Protein 3FVE (pdb70)

Nearest PDB structures (foldseek):
  3fve-assembly1_A  TM=1.004E+00  e=4.375E-65  Mycobacterium tuberculosis
  5h2g-assembly1_B  TM=9.141E-01  e=6.332E-35  Corynebacterium glutamicum ATCC 13032
  2q9h-assembly1_A  TM=7.721E-01  e=6.953E-24  Haemophilus influenzae
  2otn-assembly1_A  TM=7.633E-01  e=1.027E-20  Bacillus anthracis str. Ames
  2otn-assembly1_B  TM=6.943E-01  e=4.722E-19  Bacillus anthracis str. Ames

Organism: Mycobacterium tuberculosis (strain ATCC 25618 / H37Rv) (NCBI:txid83332)

InterPro domains:
  IPR001653 Diaminopimelate epimerase, DapF [MF_00197] (1-282)
  IPR001653 Diaminopimelate epimerase, DapF [PF01678] (3-141)
  IPR001653 Diaminopimelate epimerase, DapF [PF01678] (158-274)
  IPR001653 Diaminopimelate epimerase, DapF [PTHR31689] (3-282)
  IPR001653 Diaminopimelate epimerase, DapF [TIGR00652] (1-281)
  IPR018510 Diaminopimelate epimerase, active site [PS01326] (78-92)

CATH classification: 3.10.310.10 (+1 more: 3.10.310.10)

GO terms:
  GO:0008837 diaminopimelate epimerase activity (F, IDA)
  GO:0009085 L-lysine biosynthetic process (P, IDA)
  GO:0005886 plasma membrane (C, HDA)

Secondary structure (DSSP, 8-state):
-EEEEEEESSS-EEEEEE-TT--S---HHHHHHHH-TTTS---SEEEEEEEHHHHHHTTS-SSPPTT--TTSEEEEEEETTS-B--TT-TTHHHHHHHHHHTTS---SEEEEE-TT--EEEEEEEE-SSEEEEEEE----EEEEEEEB--EEEEEESSSEEEEEEETT--TTTT-S------B-TTT-TT--EEEEEE--BTTEEEEEEEBTTTBS-S--HHHHHHHHHHHHHHTT-SSEEEEEEETTEEEEEEE-SS-EEEEEEEEEEEEEEE-HHHHHT--

Structure (mmCIF, N/CA/C/O backbone):
data_3FVE
#
_entry.id   3FVE
#
_cell.length_a   183.640
_cell.length_b   183.640
_cell.length_c   45.210
_cell.angle_alpha   90.000
_cell.angle_beta   90.000
_cell.angle_gamma   120.000
#
_symmetry.space_group_name_H-M   'P 65 2 2'
#
loop_
_entity.id
_entity.type
_entity.pdbx_description
1 polymer 'Diaminopimelate epimerase'
2 non-polymer 2,3-DIHYDROXY-1,4-DITHIOBUTANE
3 non-polymer GLYCEROL
4 water water
#
loop_
_atom_site.group_PDB
_atom_site.id
_atom_site.type_symbol
_atom_site.label_atom_id
_atom_site.label_alt_id
_atom_site.label_comp_id
_atom_site.label_asym_id
_atom_site.label_entity_id
_atom_site.label_seq_id
_atom_site.pdbx_PDB_ins_code
_atom_site.Cartn_x
_atom_site.Cartn_y
_atom_site.Cartn_z
_atom_site.occupancy
_atom_site.B_iso_or_equiv
_atom_site.auth_seq_id
_atom_site.auth_comp_id
_atom_site.auth_asym_id
_atom_site.auth_atom_id
_atom_site.pdbx_PDB_model_num
ATOM 1 N N . HIS A 1 1 ? -2.665 90.548 -19.716 1.00 49.18 0 HIS A N 1
ATOM 2 C CA . HIS A 1 1 ? -3.874 91.371 -19.365 1.00 49.19 0 HIS A CA 1
ATOM 3 C C . HIS A 1 1 ? -5.167 90.539 -19.157 1.00 48.73 0 HIS A C 1
ATOM 4 O O . HIS A 1 1 ? -6.277 91.022 -19.423 1.00 49.03 0 HIS A O 1
ATOM 6 N N . MET A 1 2 ? -5.010 89.300 -18.689 1.00 47.51 1 MET A N 1
ATOM 7 C CA . MET A 1 2 ? -6.131 88.429 -18.322 1.00 46.36 1 MET A CA 1
ATOM 8 C C . MET A 1 2 ? -5.995 88.027 -16.865 1.00 44.63 1 MET A C 1
ATOM 9 O O . MET A 1 2 ? -5.129 87.218 -16.526 1.00 44.61 1 MET A O 1
ATOM 14 N N . ILE A 1 3 ? -6.842 88.577 -16.001 1.00 42.71 2 ILE A N 1
ATOM 15 C CA . ILE A 1 3 ? -6.672 88.371 -14.569 1.00 40.99 2 ILE A CA 1
ATOM 16 C C . ILE A 1 3 ? -7.077 86.963 -14.150 1.00 39.56 2 ILE A C 1
ATOM 17 O O . ILE A 1 3 ? -8.062 86.413 -14.638 1.00 39.64 2 ILE A O 1
ATOM 22 N N . PHE A 1 4 ? -6.281 86.377 -13.264 1.00 37.62 3 PHE A N 1
ATOM 23 C CA . PHE A 1 4 ? -6.578 85.076 -12.699 1.00 35.90 3 PHE A CA 1
ATOM 24 C C . PHE A 1 4 ? -6.152 85.046 -11.240 1.00 35.19 3 PHE A C 1
ATOM 25 O O . PHE A 1 4 ? -5.393 85.907 -10.790 1.00 34.73 3 PHE A O 1
ATOM 33 N N . ALA A 1 5 ? -6.647 84.045 -10.515 1.00 34.53 4 ALA A N 1
ATOM 34 C CA . ALA A 1 5 ? -6.097 83.675 -9.211 1.00 33.87 4 ALA A CA 1
ATOM 35 C C . ALA A 1 5 ? -5.994 82.147 -9.091 1.00 33.43 4 ALA A C 1
ATOM 36 O O . ALA A 1 5 ? -6.714 81.424 -9.777 1.00 33.08 4 ALA A O 1
ATOM 38 N N . LYS A 1 6 ? -5.087 81.661 -8.245 1.00 33.21 5 LYS A N 1
ATOM 39 C CA . LYS A 1 6 ? -5.019 80.232 -7.946 1.00 33.42 5 LYS A CA 1
ATOM 40 C C . LYS A 1 6 ? -5.301 80.021 -6.477 1.00 33.52 5 LYS A C 1
ATOM 41 O O . LYS A 1 6 ? -4.658 80.631 -5.619 1.00 33.82 5 LYS A O 1
ATOM 47 N N . GLY A 1 7 ? -6.271 79.154 -6.197 1.00 33.45 6 GLY A N 1
ATOM 48 C CA . GLY A 1 7 ? -6.628 78.801 -4.828 1.00 33.34 6 GLY A CA 1
ATOM 49 C C . GLY A 1 7 ? -6.939 77.328 -4.638 1.00 33.12 6 GLY A C 1
ATOM 50 O O . GLY A 1 7 ? -6.905 76.547 -5.590 1.00 33.21 6 GLY A O 1
ATOM 51 N N . HIS A 1 8 ? -7.213 76.956 -3.393 1.00 32.77 7 HIS A N 1
ATOM 52 C CA . HIS A 1 8 ? -7.641 75.609 -3.045 1.00 32.61 7 HIS A CA 1
ATOM 53 C C . HIS A 1 8 ? -8.425 75.619 -1.728 1.00 32.83 7 HIS A C 1
ATOM 54 O O . HIS A 1 8 ? -8.275 76.538 -0.908 1.00 32.63 7 HIS A O 1
ATOM 61 N N . GLY A 1 9 ? -9.274 74.612 -1.543 1.00 32.86 8 GLY A N 1
ATOM 62 C CA . GLY A 1 9 ? -9.948 74.414 -0.275 1.00 33.26 8 GLY A CA 1
ATOM 63 C C . GLY A 1 9 ? -9.214 73.344 0.511 1.00 33.70 8 GLY A C 1
ATOM 64 O O . GLY A 1 9 ? -7.998 73.440 0.720 1.00 33.69 8 GLY A O 1
ATOM 65 N N . THR A 1 10 ? -9.952 72.317 0.927 1.00 33.83 9 THR A N 1
ATOM 66 C CA . THR A 1 10 ? -9.377 71.185 1.633 1.00 34.36 9 THR A CA 1
ATOM 67 C C . THR A 1 10 ? -8.382 70.432 0.748 1.00 34.74 9 THR A C 1
ATOM 68 O O . THR A 1 10 ? -7.280 70.116 1.179 1.00 34.70 9 THR A O 1
ATOM 72 N N . GLN A 1 11 ? -8.770 70.175 -0.496 1.00 35.20 10 GLN A N 1
ATOM 73 C CA . GLN A 1 11 ? -7.993 69.317 -1.383 1.00 35.48 10 GLN A CA 1
ATOM 74 C C . GLN A 1 11 ? -7.981 69.904 -2.798 1.00 35.10 10 GLN A C 1
ATOM 75 O O . GLN A 1 11 ? -6.919 70.177 -3.355 1.00 35.15 10 GLN A O 1
ATOM 81 N N . ASN A 1 12 ? -9.171 70.118 -3.355 1.00 34.90 11 ASN A N 1
ATOM 82 C CA . ASN A 1 12 ? -9.337 70.643 -4.705 1.00 34.64 11 ASN A CA 1
ATOM 83 C C . ASN A 1 12 ? -8.730 72.011 -4.907 1.00 34.33 11 ASN A C 1
ATOM 84 O O . ASN A 1 12 ? -8.844 72.888 -4.050 1.00 34.06 11 ASN A O 1
ATOM 89 N N . ASP A 1 13 ? -8.106 72.187 -6.065 1.00 34.14 12 ASP A N 1
ATOM 90 C CA . ASP A 1 13 ? -7.529 73.465 -6.446 1.00 34.01 12 ASP A CA 1
ATOM 91 C C . ASP A 1 13 ? -8.218 74.021 -7.688 1.00 33.49 12 ASP A C 1
ATOM 92 O O . ASP A 1 13 ? -8.664 73.265 -8.566 1.00 33.41 12 ASP A O 1
ATOM 97 N N . PHE A 1 14 ? -8.285 75.348 -7.750 1.00 32.85 13 PHE A N 1
ATOM 98 C CA . PHE A 1 14 ? -9.079 76.054 -8.743 1.00 32.22 13 PHE A CA 1
ATOM 99 C C . PHE A 1 14 ? -8.325 77.240 -9.310 1.00 32.26 13 PHE A C 1
ATOM 100 O O . PHE A 1 14 ? -7.582 77.931 -8.586 1.00 32.45 13 PHE A O 1
ATOM 108 N N . VAL A 1 15 ? -8.534 77.481 -10.604 1.00 31.88 14 VAL A N 1
ATOM 109 C CA . VAL A 1 15 ? -8.148 78.737 -11.231 1.00 31.36 14 VAL A CA 1
ATOM 110 C C . VAL A 1 15 ? -9.404 79.595 -11.318 1.00 31.22 14 VAL A C 1
ATOM 111 O O . VAL A 1 15 ? -10.426 79.151 -11.834 1.00 31.29 14 VAL A O 1
ATOM 115 N N . LEU A 1 16 ? -9.331 80.807 -10.782 1.00 31.11 15 LEU A N 1
ATOM 116 C CA . LEU A 1 16 ? 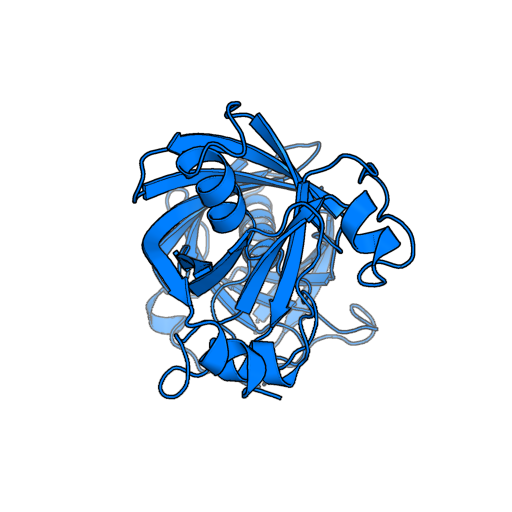-10.448 81.736 -10.820 1.00 31.16 15 LEU A CA 1
ATOM 117 C C . LEU A 1 16 ? -10.194 82.736 -11.938 1.00 31.42 15 LEU A C 1
ATOM 118 O O . LEU A 1 16 ? -9.072 83.240 -12.097 1.00 31.33 15 LEU A O 1
ATOM 123 N N . LEU A 1 17 ? -11.240 83.031 -12.702 1.00 31.49 16 LEU A N 1
ATOM 124 C CA . LEU A 1 17 ? -11.180 84.066 -13.732 1.00 31.56 16 LEU A CA 1
ATOM 125 C C . LEU A 1 17 ? -12.286 85.091 -13.477 1.00 32.00 16 LEU A C 1
ATOM 126 O O . LEU A 1 17 ? -13.465 84.797 -13.670 1.00 32.10 16 LEU A O 1
ATOM 131 N N . PRO A 1 18 ? -11.916 86.290 -13.003 1.00 32.58 17 PRO A N 1
ATOM 132 C CA . PRO A 1 18 ? -12.913 87.336 -12.875 1.00 33.21 17 PRO A CA 1
ATOM 133 C C . PRO A 1 18 ? -13.383 87.770 -14.259 1.00 33.86 17 PRO A C 1
ATOM 134 O O . PRO A 1 18 ? -12.563 88.043 -15.142 1.00 34.21 17 PRO A O 1
ATOM 138 N N . ASP A 1 19 ? -14.695 87.809 -14.444 1.00 34.36 18 ASP A N 1
ATOM 139 C CA . ASP A 1 19 ? -15.283 88.091 -15.737 1.00 34.93 18 ASP A CA 1
ATOM 140 C C . ASP A 1 19 ? -16.729 88.485 -15.474 1.00 35.14 18 ASP A C 1
ATOM 141 O O . ASP A 1 19 ? -17.655 87.754 -15.807 1.00 35.55 18 ASP A O 1
ATOM 146 N N . VAL A 1 20 ? -16.908 89.644 -14.848 1.00 35.30 19 VAL A N 1
ATOM 147 C CA . VAL A 1 20 ? -18.217 90.094 -14.377 1.00 35.41 19 VAL A CA 1
ATOM 148 C C . VAL A 1 20 ? -19.267 90.094 -15.495 1.00 35.63 19 VAL A C 1
ATOM 149 O O . VAL A 1 20 ? -20.396 89.639 -15.293 1.00 35.60 19 VAL A O 1
ATOM 153 N N . ASP A 1 21 ? -18.875 90.575 -16.673 1.00 35.87 20 ASP A N 1
ATOM 154 C CA . ASP A 1 21 ? -19.766 90.634 -17.824 1.00 36.20 20 ASP A CA 1
ATOM 155 C C . ASP A 1 21 ? -19.710 89.394 -18.724 1.00 36.19 20 ASP A C 1
ATOM 156 O O . ASP A 1 21 ? -20.310 89.405 -19.799 1.00 36.25 20 ASP A O 1
ATOM 161 N N . ALA A 1 22 ? -19.004 88.342 -18.297 1.00 36.06 21 ALA A N 1
ATOM 162 C CA . ALA A 1 22 ? -18.922 87.072 -19.047 1.00 36.33 21 ALA A CA 1
ATOM 163 C C . ALA A 1 22 ? -18.439 87.247 -20.499 1.00 36.67 21 ALA A C 1
ATOM 164 O O . ALA A 1 22 ? -19.026 86.720 -21.448 1.00 36.80 21 ALA A O 1
ATOM 166 N N . GLU A 1 23 ? -17.367 88.009 -20.661 1.00 37.07 22 GLU A N 1
ATOM 167 C CA . GLU A 1 23 ? -16.834 88.305 -21.972 1.00 37.65 22 GLU A CA 1
ATOM 168 C C . GLU A 1 23 ? -15.915 87.198 -22.460 1.00 37.26 22 GLU A C 1
ATOM 169 O O . GLU A 1 23 ? -15.748 87.017 -23.662 1.00 37.29 22 GLU A O 1
ATOM 175 N N . LEU A 1 24 ? -15.317 86.473 -21.518 1.00 37.07 23 LEU A N 1
ATOM 176 C CA . LEU A 1 24 ? -14.425 85.367 -21.829 1.00 36.75 23 LEU A CA 1
ATOM 177 C C . LEU A 1 24 ? -15.211 84.261 -22.494 1.00 36.73 23 LEU A C 1
ATOM 178 O O . LEU A 1 24 ? -16.367 84.030 -22.152 1.00 36.65 23 LEU A O 1
ATOM 183 N N . VAL A 1 25 ? -14.581 83.602 -23.464 1.00 36.93 24 VAL A N 1
ATOM 184 C CA . VAL A 1 25 ? -15.155 82.435 -24.130 1.00 36.97 24 VAL A CA 1
ATOM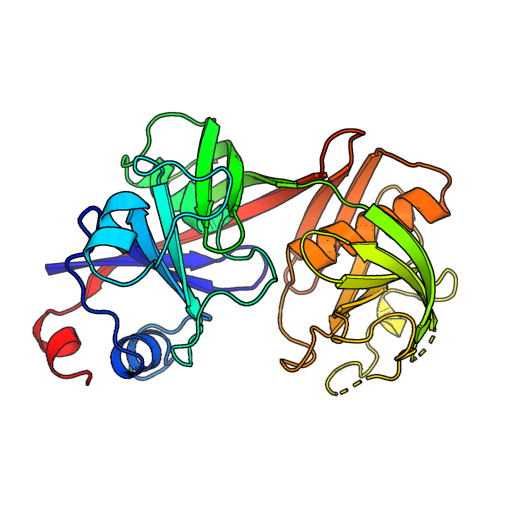 185 C C . VAL A 1 25 ? -14.441 81.196 -23.584 1.00 37.06 24 VAL A C 1
ATOM 186 O O . VAL A 1 25 ? -13.293 80.909 -23.948 1.00 37.07 24 VAL A O 1
ATOM 190 N N . LEU A 1 26 ? -15.116 80.481 -22.687 1.00 37.10 25 LEU A N 1
ATOM 191 C CA . LEU A 1 26 ? -14.528 79.315 -22.041 1.00 37.13 25 LEU A CA 1
ATOM 192 C C . LEU A 1 26 ? -14.755 78.031 -22.831 1.00 37.18 25 LEU A C 1
ATOM 193 O O . LEU A 1 26 ? -15.624 77.228 -22.481 1.00 37.31 25 LEU A O 1
ATOM 198 N N . THR A 1 27 ? -13.972 77.837 -23.894 1.00 37.12 26 THR A N 1
ATOM 199 C CA . THR A 1 27 ? -14.041 76.600 -24.676 1.00 37.04 26 THR A CA 1
ATOM 200 C C . THR A 1 27 ? -13.471 75.450 -23.850 1.00 37.01 26 THR A C 1
ATOM 201 O O . THR A 1 27 ? -12.688 75.674 -22.916 1.00 37.08 26 THR A O 1
ATOM 205 N N . ALA A 1 28 ? -13.871 74.227 -24.189 1.00 36.85 27 ALA A N 1
ATOM 206 C CA . ALA A 1 28 ? -13.392 73.043 -23.486 1.00 36.71 27 ALA A CA 1
ATOM 207 C C . ALA A 1 28 ? -11.868 72.974 -23.533 1.00 36.59 27 ALA A C 1
ATOM 208 O O . ALA A 1 28 ? -11.220 72.684 -22.525 1.00 36.60 27 ALA A O 1
ATOM 210 N N . ALA A 1 29 ? -11.309 73.277 -24.703 1.00 36.52 28 ALA A N 1
ATOM 211 C CA . ALA A 1 29 ? -9.865 73.283 -24.916 1.00 36.48 28 ALA A CA 1
ATOM 212 C C . ALA A 1 29 ? -9.122 74.347 -24.092 1.00 36.55 28 ALA A C 1
ATOM 213 O O . ALA A 1 29 ? -7.994 74.109 -23.653 1.00 36.62 28 ALA A O 1
ATOM 215 N N . ARG A 1 30 ? -9.744 75.509 -23.881 1.00 36.56 29 ARG A N 1
ATOM 216 C CA . ARG A 1 30 ? -9.138 76.555 -23.045 1.00 36.52 29 ARG A CA 1
ATOM 217 C C . ARG A 1 30 ? -9.092 76.143 -21.593 1.00 36.11 29 ARG A C 1
ATOM 218 O O . ARG A 1 30 ? -8.083 76.350 -20.922 1.00 36.18 29 ARG A O 1
ATOM 226 N N . VAL A 1 31 ? -10.194 75.566 -21.118 1.00 35.57 30 VAL A N 1
ATOM 227 C CA . VAL A 1 31 ? -10.285 75.067 -19.750 1.00 34.96 30 VAL A CA 1
ATOM 228 C C . VAL A 1 31 ? -9.251 73.964 -19.520 1.00 34.79 30 VAL A C 1
ATOM 229 O O . VAL A 1 31 ? -8.564 73.960 -18.498 1.00 34.74 30 VAL A O 1
ATOM 233 N N . ALA A 1 32 ? -9.130 73.054 -20.485 1.00 34.32 31 ALA A N 1
ATOM 234 C CA . ALA A 1 32 ? -8.227 71.919 -20.358 1.00 34.25 31 ALA A CA 1
ATOM 235 C C . ALA A 1 32 ? -6.772 72.361 -20.310 1.00 34.28 31 ALA A C 1
ATOM 236 O O . ALA A 1 32 ? -5.985 71.816 -19.538 1.00 34.31 31 ALA A O 1
ATOM 238 N N . ALA A 1 33 ? -6.425 73.348 -21.136 1.00 34.33 32 ALA A N 1
ATOM 239 C CA . ALA A 1 33 ? -5.061 73.876 -21.195 1.00 34.41 32 ALA A CA 1
ATOM 240 C C . ALA A 1 33 ? -4.731 74.635 -19.917 1.00 34.39 32 ALA A C 1
ATOM 241 O O . ALA A 1 33 ? -3.619 74.572 -19.404 1.00 34.58 32 ALA A O 1
ATOM 243 N N . LEU A 1 34 ? -5.717 75.346 -19.404 1.00 34.25 33 LEU A N 1
ATOM 244 C CA . LEU A 1 34 ? -5.555 76.089 -18.179 1.00 34.47 33 LEU A CA 1
ATOM 245 C C . LEU A 1 34 ? -5.436 75.154 -16.968 1.00 34.58 33 LEU A C 1
ATOM 246 O O . LEU A 1 34 ? -4.760 75.482 -15.991 1.00 34.95 33 LEU A O 1
ATOM 251 N N . CYS A 1 35 ? -6.078 73.987 -17.035 1.00 34.35 34 CYS A N 1
ATOM 252 C CA . CYS A 1 35 ? -6.020 73.025 -15.929 1.00 34.01 34 CYS A CA 1
ATOM 253 C C . CYS A 1 35 ? -4.830 72.077 -16.005 1.00 33.90 34 CYS A C 1
ATOM 254 O O . CYS A 1 35 ? -4.481 71.450 -15.005 1.00 33.85 34 CYS A O 1
ATOM 257 N N . ASP A 1 36 ? -4.214 71.969 -17.182 1.00 34.05 35 ASP A N 1
ATOM 258 C CA . ASP A 1 36 ? -3.043 71.113 -17.353 1.00 34.40 35 ASP A CA 1
ATOM 259 C C . ASP A 1 36 ? -1.914 71.624 -16.478 1.00 34.45 35 ASP A C 1
ATOM 260 O O . ASP A 1 36 ? -1.549 72.798 -16.518 1.00 34.23 35 ASP A O 1
ATOM 265 N N . ARG A 1 37 ? -1.370 70.713 -15.688 1.00 34.89 36 ARG A N 1
ATOM 266 C CA . ARG A 1 37 ? -0.404 71.039 -14.650 1.00 35.34 36 ARG A CA 1
ATOM 267 C C . ARG A 1 37 ? 0.929 71.500 -15.236 1.00 35.27 36 ARG A C 1
ATOM 268 O O . ARG A 1 37 ? 1.648 72.278 -14.608 1.00 35.41 36 ARG A O 1
ATOM 276 N N . ARG A 1 38 ? 1.219 71.049 -16.457 1.00 35.18 37 ARG A N 1
ATOM 277 C CA . ARG A 1 38 ? 2.456 71.371 -17.167 1.00 34.94 37 ARG A CA 1
ATOM 278 C C . ARG A 1 38 ? 2.286 72.480 -18.194 1.00 34.50 37 ARG A C 1
ATOM 279 O O . ARG A 1 38 ? 3.108 73.390 -18.269 1.00 34.43 37 ARG A O 1
ATOM 287 N N . LYS A 1 39 ? 1.230 72.380 -18.997 1.00 34.01 38 LYS A N 1
ATOM 288 C CA . LYS A 1 39 ? 1.021 73.271 -20.134 1.00 33.64 38 LYS A CA 1
ATOM 289 C C . LYS A 1 39 ? 0.323 74.566 -19.746 1.00 33.30 38 LYS A C 1
ATOM 290 O O . LYS A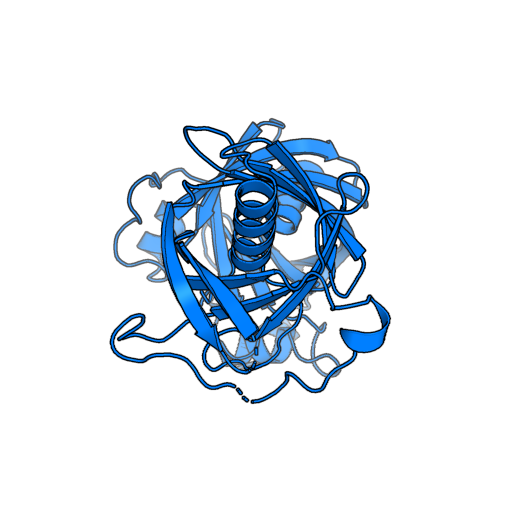 1 39 ? 0.428 75.571 -20.443 1.00 33.40 38 LYS A O 1
ATOM 296 N N . GLY A 1 40 ? -0.391 74.540 -18.633 1.00 32.75 39 GLY A N 1
ATOM 297 C CA . GLY A 1 40 ? -1.117 75.704 -18.196 1.00 32.39 39 GLY A CA 1
ATOM 298 C C . GLY A 1 40 ? -0.713 76.049 -16.793 1.00 32.28 39 GLY A C 1
ATOM 299 O O . GLY A 1 40 ? 0.456 76.271 -16.512 1.00 32.38 39 GLY A O 1
ATOM 300 N N . LEU A 1 41 ? -1.690 76.069 -15.905 1.00 32.16 40 LEU A N 1
ATOM 301 C CA . LEU A 1 41 ? -1.463 76.502 -14.551 1.00 32.14 40 LEU A CA 1
ATOM 302 C C . LEU A 1 41 ? -1.716 75.368 -13.563 1.00 32.20 40 LEU A C 1
ATOM 303 O O . LEU A 1 41 ? -1.179 75.369 -12.455 1.00 32.28 40 LEU A O 1
ATOM 308 N N . GLY A 1 42 ? -2.550 74.412 -13.970 1.00 32.21 41 GLY A N 1
ATOM 309 C CA . GLY A 1 42 ? -2.881 73.254 -13.145 1.00 32.05 41 GLY A CA 1
ATOM 310 C C . GLY A 1 42 ? -4.009 73.544 -12.186 1.00 32.09 41 GLY A C 1
ATOM 311 O O . GLY A 1 42 ? -3.882 74.408 -11.333 1.00 32.64 41 GLY A O 1
ATOM 312 N N . ALA A 1 43 ? -5.120 72.828 -12.333 1.00 32.03 42 ALA A N 1
ATOM 313 C CA . ALA A 1 43 ? -6.259 72.935 -11.416 1.00 31.81 42 ALA A CA 1
ATOM 314 C C . ALA A 1 43 ? -7.207 71.761 -11.597 1.00 31.80 42 ALA A C 1
ATOM 315 O O . ALA A 1 43 ? -7.179 71.076 -12.612 1.00 31.95 42 ALA A O 1
ATOM 317 N N . ASP A 1 44 ? -8.062 71.536 -10.615 1.00 31.88 43 ASP A N 1
ATOM 318 C CA . ASP A 1 44 ? -9.112 70.546 -10.774 1.00 31.91 43 ASP A CA 1
ATOM 319 C C . ASP A 1 44 ? -10.266 71.118 -11.585 1.00 31.68 43 ASP A C 1
ATOM 320 O O . ASP A 1 44 ? -10.990 70.373 -12.249 1.00 32.28 43 ASP A O 1
ATOM 325 N N . GLY A 1 45 ? -10.421 72.439 -11.538 1.00 31.04 44 GLY A N 1
ATOM 326 C CA . GLY A 1 45 ? -11.445 73.129 -12.304 1.00 30.33 44 GLY A CA 1
ATOM 327 C C . GLY A 1 45 ? -11.237 74.630 -12.411 1.00 30.04 44 GLY A C 1
ATOM 328 O O . GLY A 1 45 ? -10.391 75.207 -11.720 1.00 29.94 44 GLY A O 1
ATOM 329 N N . VAL A 1 46 ? -12.018 75.256 -13.287 1.00 29.42 45 VAL A N 1
ATOM 330 C CA . VAL A 1 46 ? -11.987 76.688 -13.487 1.00 29.14 45 VAL A CA 1
ATOM 331 C C . VAL A 1 46 ? -13.263 77.272 -12.909 1.00 29.13 45 VAL A C 1
ATOM 332 O O . VAL A 1 46 ? -14.345 76.726 -13.109 1.00 29.00 45 VAL A O 1
ATOM 336 N N . LEU A 1 47 ? -13.126 78.376 -12.181 1.00 29.12 46 LEU A N 1
ATOM 337 C CA . LEU A 1 47 ? -14.271 79.087 -11.631 1.00 28.99 46 LEU A CA 1
ATOM 338 C C . LEU A 1 47 ? -14.318 80.474 -12.238 1.00 29.03 46 LEU A C 1
ATOM 339 O O . LEU A 1 47 ? -13.559 81.362 -11.837 1.00 28.78 46 LEU A O 1
ATOM 344 N N . ARG A 1 48 ? -15.204 80.659 -13.211 1.00 29.16 47 ARG A N 1
ATOM 345 C CA . ARG A 1 48 ? -15.372 81.972 -13.828 1.00 29.10 47 ARG A CA 1
ATOM 346 C C . ARG A 1 48 ? -16.385 82.794 -13.025 1.00 29.23 47 ARG A C 1
ATOM 347 O O . ARG A 1 48 ? -17.536 82.391 -12.847 1.00 28.86 47 ARG A O 1
ATOM 355 N N . VAL A 1 49 ? -15.915 83.925 -12.506 1.00 29.63 48 VAL A N 1
ATOM 356 C CA . VAL A 1 49 ? -16.713 84.815 -11.656 1.00 30.04 48 VAL A CA 1
ATOM 357 C C . VAL A 1 49 ? -17.544 85.788 -12.509 1.00 30.38 48 VAL A C 1
ATOM 358 O O . VAL A 1 49 ? -17.004 86.685 -13.185 1.00 30.33 48 VAL A O 1
ATOM 362 N N . THR A 1 50 ? -18.857 85.604 -12.473 1.00 30.08 49 THR A N 1
ATOM 363 C CA . THR A 1 50 ? -19.760 86.429 -13.251 1.00 29.95 49 THR A CA 1
ATOM 364 C C . THR A 1 50 ? -21.074 86.586 -12.476 1.00 29.75 49 THR A C 1
ATOM 365 O O . THR A 1 50 ? -21.131 86.283 -11.283 1.00 30.00 49 THR A O 1
ATOM 369 N N . THR A 1 51 ? -22.111 87.090 -13.126 1.00 29.46 50 THR A N 1
ATOM 370 C CA . THR A 1 51 ? -23.433 87.138 -12.512 1.00 29.56 50 THR A CA 1
ATOM 371 C C . THR A 1 51 ? -24.381 86.243 -13.318 1.00 29.69 50 THR A C 1
ATOM 372 O O . THR A 1 51 ? -24.136 85.987 -14.504 1.00 30.03 50 THR A O 1
ATOM 376 N N . ALA A 1 52 ? -25.453 85.769 -12.686 1.00 29.44 51 ALA A N 1
ATOM 377 C CA . ALA A 1 52 ? -26.350 84.821 -13.341 1.00 29.70 51 ALA A CA 1
ATOM 378 C C . ALA A 1 52 ? -26.923 85.375 -14.641 1.00 29.88 51 ALA A C 1
ATOM 379 O O . ALA A 1 52 ? -27.021 84.658 -15.634 1.00 30.26 51 ALA A O 1
ATOM 381 N N . GLY A 1 53 ? -27.266 86.658 -14.634 1.00 30.13 52 GLY A N 1
ATOM 382 C CA . GLY A 1 53 ? -27.858 87.319 -15.790 1.00 29.99 52 GLY A CA 1
ATOM 383 C C . GLY A 1 53 ? -26.897 87.435 -16.946 1.00 30.28 52 GLY A C 1
ATOM 384 O O . GLY A 1 53 ? -27.294 87.258 -18.102 1.00 30.36 52 GLY A O 1
ATOM 385 N N . ALA A 1 54 ? -25.632 87.722 -16.639 1.00 30.36 53 ALA A N 1
ATOM 386 C CA . ALA A 1 54 ? -24.592 87.800 -17.664 1.00 30.61 53 ALA A CA 1
ATOM 387 C C . ALA A 1 54 ? -24.307 86.422 -18.264 1.00 31.03 53 ALA A C 1
ATOM 388 O O . ALA A 1 54 ? -24.043 86.304 -19.464 1.00 30.90 53 ALA A O 1
ATOM 390 N N . ALA A 1 55 ? -24.365 85.390 -17.420 1.00 31.63 54 ALA A N 1
ATOM 391 C CA . ALA A 1 55 ? -24.172 84.006 -17.850 1.00 32.14 54 ALA A CA 1
ATOM 392 C C . ALA A 1 55 ? -25.315 83.557 -18.750 1.00 32.84 54 ALA A C 1
ATOM 393 O O . ALA A 1 55 ? -25.092 82.876 -19.759 1.00 32.80 54 ALA A O 1
ATOM 395 N N . GLN A 1 56 ? -26.538 83.948 -18.398 1.00 33.60 55 GLN A N 1
ATOM 396 C CA . GLN A 1 56 ? -27.680 83.570 -19.214 1.00 34.74 55 GLN A CA 1
ATOM 397 C C . GLN A 1 56 ? -27.736 84.353 -20.534 1.00 34.60 55 GLN A C 1
ATOM 398 O O . GLN A 1 56 ? -28.243 83.843 -21.528 1.00 34.94 55 GLN A O 1
ATOM 404 N N . ALA A 1 57 ? -27.167 85.560 -20.551 1.00 34.63 56 ALA A N 1
ATOM 405 C CA . ALA A 1 57 ? -27.140 86.392 -21.759 1.00 34.59 56 ALA A CA 1
ATOM 406 C C . ALA A 1 57 ? -26.152 85.858 -22.773 1.00 34.92 56 ALA A C 1
ATOM 407 O O . ALA A 1 57 ? -26.368 85.966 -23.981 1.00 35.21 56 ALA A O 1
ATOM 409 N N . VAL A 1 58 ? -25.063 85.284 -22.275 1.00 35.29 57 VAL A N 1
ATOM 410 C CA . VAL A 1 58 ? -23.953 84.879 -23.126 1.00 35.41 57 VAL A CA 1
ATOM 411 C C . VAL A 1 58 ? -24.040 83.390 -23.497 1.00 35.63 57 VAL A C 1
ATOM 412 O O . VAL A 1 58 ? -23.161 82.857 -24.173 1.00 35.75 57 VAL A O 1
ATOM 416 N N . GLY A 1 59 ? -25.108 82.728 -23.053 1.00 35.84 58 GLY A N 1
ATOM 417 C CA . GLY A 1 59 ? -25.373 81.340 -23.428 1.00 36.22 58 GLY A CA 1
ATOM 418 C C . GLY A 1 59 ? -24.963 80.255 -22.441 1.00 36.54 58 GLY A C 1
ATOM 419 O O . GLY A 1 59 ? -25.357 79.104 -22.603 1.00 36.70 58 GLY A O 1
ATOM 420 N N . VAL A 1 60 ? -24.174 80.610 -21.429 1.00 36.72 59 VAL A N 1
ATOM 421 C CA . VAL A 1 60 ? -23.691 79.650 -20.430 1.00 36.96 59 VAL A CA 1
ATOM 422 C C . VAL A 1 60 ? -24.835 78.997 -19.657 1.00 37.51 59 VAL A C 1
ATOM 423 O O . VAL A 1 60 ? -24.785 77.810 -19.339 1.00 37.74 59 VAL A O 1
ATOM 427 N N . LEU A 1 61 ? -25.862 79.787 -19.366 1.00 37.93 60 LEU A N 1
ATOM 428 C CA . LEU A 1 61 ? -27.001 79.354 -18.577 1.00 38.15 60 LEU A CA 1
ATOM 429 C C . LEU A 1 61 ? -28.232 79.448 -19.471 1.00 38.40 60 LEU A C 1
ATOM 430 O O . LEU A 1 61 ? -28.349 80.391 -20.262 1.00 38.38 60 LEU A O 1
ATOM 435 N N . ASP A 1 62 ? -29.133 78.472 -19.387 1.00 38.66 61 ASP A N 1
ATOM 436 C CA . ASP A 1 62 ? -30.347 78.531 -20.208 1.00 39.02 61 ASP A CA 1
ATOM 437 C C . ASP A 1 62 ? -31.376 79.386 -19.481 1.00 39.05 61 ASP A C 1
ATOM 438 O O . ASP A 1 62 ? -31.563 80.560 -19.813 1.00 39.50 61 ASP A O 1
ATOM 440 N N . SER A 1 63 ? -32.028 78.802 -18.483 1.00 38.58 62 SER A N 1
ATOM 441 C CA . SER A 1 63 ? -32.890 79.560 -17.596 1.00 38.07 62 SER A CA 1
ATOM 442 C C . SER A 1 63 ? -32.236 79.570 -16.220 1.00 37.49 62 SER A C 1
ATOM 443 O O . SER A 1 63 ? -31.256 78.861 -15.992 1.00 37.72 62 SER A O 1
ATOM 446 N N . LEU A 1 64 ? -32.759 80.376 -15.307 1.00 36.69 63 LEU A N 1
ATOM 447 C CA . LEU A 1 64 ? -32.148 80.495 -13.991 1.00 36.04 63 LEU A CA 1
ATOM 448 C C . LEU A 1 64 ? -32.549 79.339 -13.088 1.00 35.64 63 LEU A C 1
ATOM 449 O O . LEU A 1 64 ? -33.711 78.934 -13.078 1.00 35.28 63 LEU A O 1
ATOM 454 N N . PRO A 1 65 ? -31.583 78.791 -12.330 1.00 35.48 64 PRO A N 1
ATOM 455 C CA . PRO A 1 65 ? -31.934 77.817 -11.298 1.00 35.45 64 PRO A CA 1
ATOM 456 C C . PRO A 1 65 ? -32.860 78.463 -10.270 1.00 35.49 64 PRO A C 1
ATOM 457 O O . PRO A 1 65 ? -32.673 79.636 -9.934 1.00 35.78 64 PRO A O 1
ATOM 461 N N . GLU A 1 66 ? -33.857 77.720 -9.791 1.00 35.45 65 GLU A N 1
ATOM 462 C CA . GLU A 1 66 ? -34.758 78.225 -8.752 1.00 35.29 65 GLU A CA 1
ATOM 463 C C . GLU A 1 66 ? -33.946 78.846 -7.621 1.00 35.01 65 GLU A C 1
ATOM 464 O O . GLU A 1 66 ? -33.046 78.201 -7.072 1.00 35.12 65 GLU A O 1
ATOM 466 N N . GLY A 1 67 ? -34.247 80.106 -7.311 1.00 34.50 66 GLY A N 1
ATOM 467 C CA . GLY A 1 67 ? -33.646 80.795 -6.174 1.00 33.78 66 GLY A CA 1
ATOM 468 C C . GLY A 1 67 ? -32.442 81.637 -6.552 1.00 33.53 66 GLY A C 1
ATOM 469 O O . GLY A 1 67 ? -31.817 82.263 -5.693 1.00 33.85 66 GLY A O 1
ATOM 470 N N . VAL A 1 68 ? -32.108 81.658 -7.835 1.00 32.70 67 VAL A N 1
ATOM 471 C CA . VAL A 1 68 ? -30.958 82.412 -8.287 1.00 32.11 67 VAL A CA 1
ATOM 472 C C . VAL A 1 68 ? -31.447 83.584 -9.109 1.00 32.01 67 VAL A C 1
ATOM 473 O O . VAL A 1 68 ? -32.059 83.410 -10.166 1.00 32.17 67 VAL A O 1
ATOM 477 N N . ARG A 1 69 ? -31.190 84.785 -8.606 1.00 31.58 68 ARG A N 1
ATOM 478 C CA . ARG A 1 69 ? -31.616 85.988 -9.290 1.00 31.19 68 ARG A CA 1
ATOM 479 C C . ARG A 1 69 ? -30.655 86.331 -10.424 1.00 31.15 68 ARG A C 1
ATOM 480 O O . ARG A 1 69 ? -29.476 85.972 -10.401 1.00 30.59 68 ARG A O 1
ATOM 488 N N . VAL A 1 70 ? -31.176 87.074 -11.387 1.00 31.26 69 VAL A N 1
ATOM 489 C CA . VAL A 1 70 ? -30.421 87.563 -12.516 1.00 31.64 69 VAL A CA 1
ATOM 490 C C . VAL A 1 70 ? -29.237 88.434 -12.048 1.00 31.89 69 VAL A C 1
ATOM 491 O O . VAL A 1 70 ? -28.223 88.540 -12.739 1.00 32.22 69 VAL A O 1
ATOM 495 N N . THR A 1 71 ? -29.351 89.013 -10.853 1.00 32.06 70 THR A N 1
ATOM 496 C CA . THR A 1 71 ? -28.307 89.884 -10.292 1.00 31.93 70 THR A CA 1
ATOM 497 C C . THR A 1 71 ? -27.300 89.174 -9.390 1.00 32.40 70 THR A C 1
ATOM 498 O O . THR A 1 71 ? -26.320 89.782 -8.957 1.00 32.68 70 THR A O 1
ATOM 502 N N . ASP A 1 72 ? -27.542 87.904 -9.088 1.00 32.96 71 ASP A N 1
ATOM 503 C CA . ASP A 1 72 ? -26.664 87.152 -8.190 1.00 33.62 71 ASP A CA 1
ATOM 504 C C . ASP A 1 72 ? -25.265 86.934 -8.760 1.00 33.92 71 ASP A C 1
ATOM 505 O O . ASP A 1 72 ? -25.097 86.738 -9.961 1.00 33.82 71 ASP A O 1
ATOM 510 N N . TRP A 1 73 ? -24.266 86.965 -7.885 1.00 34.29 72 TRP A N 1
ATOM 511 C CA . TRP A 1 73 ? -22.974 86.396 -8.205 1.00 34.86 72 TRP A CA 1
ATOM 512 C C . TRP A 1 73 ? -23.198 84.964 -8.670 1.00 34.97 72 TRP A C 1
ATOM 513 O O . TRP A 1 73 ? -24.033 84.246 -8.112 1.00 34.63 72 TRP A O 1
ATOM 524 N N . TYR A 1 74 ? -22.460 84.563 -9.701 1.00 35.02 73 TYR A N 1
ATOM 525 C CA . TYR A 1 74 ? -22.612 83.250 -10.276 1.00 35.11 73 TYR A CA 1
ATOM 526 C C . TYR A 1 74 ? -21.265 82.564 -10.446 1.00 35.57 73 TYR A C 1
ATOM 527 O O . TYR A 1 74 ? -20.373 83.075 -11.136 1.00 35.39 73 TYR A O 1
ATOM 536 N N . MET A 1 75 ? -21.123 81.404 -9.811 1.00 35.88 74 MET A N 1
ATOM 537 C CA . MET A 1 75 ? -19.926 80.588 -9.977 1.00 36.20 74 MET A CA 1
ATOM 538 C C . MET A 1 75 ? -20.114 79.687 -11.184 1.00 36.15 74 MET A C 1
ATOM 539 O O . MET A 1 75 ? -20.773 78.651 -11.099 1.00 36.65 74 MET A O 1
ATOM 544 N N . ASP A 1 76 ? -19.562 80.117 -12.315 1.00 36.08 75 ASP A N 1
ATOM 545 C CA . ASP A 1 76 ? -19.548 79.324 -13.536 1.00 35.96 75 ASP A CA 1
ATOM 546 C C . ASP A 1 76 ? -18.388 78.339 -13.433 1.00 36.19 75 ASP A C 1
ATOM 547 O O . ASP A 1 76 ? -17.233 78.665 -13.747 1.00 35.94 75 ASP A O 1
ATOM 552 N N . TYR A 1 77 ? -18.715 77.143 -12.953 1.00 36.50 76 TYR A N 1
ATOM 553 C CA . TYR A 1 77 ? -17.740 76.105 -12.635 1.00 36.98 76 TYR A CA 1
ATOM 554 C C . TYR A 1 77 ? -17.540 75.163 -13.823 1.00 37.12 76 TYR A C 1
ATOM 555 O O . TYR A 1 77 ? -18.516 74.634 -14.352 1.00 37.21 76 TYR A O 1
ATOM 564 N N . ARG A 1 78 ? -16.287 74.955 -14.237 1.00 37.40 77 ARG A N 1
ATOM 565 C CA . ARG A 1 78 ? -15.964 73.949 -15.261 1.00 37.97 77 ARG A CA 1
ATOM 566 C C . ARG A 1 78 ? -14.941 72.935 -14.780 1.00 38.42 77 ARG A C 1
ATOM 567 O O . ARG A 1 78 ? -13.894 73.299 -14.283 1.00 38.55 77 ARG A O 1
ATOM 575 N N . ASN A 1 79 ? -15.237 71.655 -14.944 1.00 39.55 78 ASN A N 1
ATOM 576 C CA . ASN A 1 79 ? -14.241 70.620 -14.707 1.00 40.63 78 ASN A CA 1
ATOM 577 C C . ASN A 1 79 ? -13.119 70.707 -15.736 1.00 41.41 78 ASN A C 1
ATOM 578 O O . ASN A 1 79 ? -13.322 71.229 -16.837 1.00 41.44 78 ASN A O 1
ATOM 583 N N . ALA A 1 80 ? -11.941 70.198 -15.373 1.00 42.56 79 ALA A N 1
ATOM 584 C CA . ALA A 1 80 ? -10.772 70.181 -16.262 1.00 43.72 79 ALA A CA 1
ATOM 585 C C . ALA A 1 80 ? -11.099 69.677 -17.670 1.00 44.77 79 ALA A C 1
ATOM 586 O O . ALA A 1 80 ? -10.584 70.194 -18.660 1.00 44.98 79 ALA A O 1
ATOM 588 N N . ASP A 1 81 ? -11.973 68.679 -17.749 1.00 46.24 80 ASP A N 1
ATOM 589 C CA . ASP A 1 81 ? -12.389 68.088 -19.023 1.00 47.80 80 ASP A CA 1
ATOM 590 C C . ASP A 1 81 ? -13.533 68.872 -19.686 1.00 48.74 80 ASP A C 1
ATOM 591 O O . ASP A 1 81 ? -14.431 68.277 -20.292 1.00 48.86 80 ASP A O 1
ATOM 596 N N . GLY A 1 82 ? -13.500 70.201 -19.558 1.00 49.82 81 GLY A N 1
ATOM 597 C CA . GLY A 1 82 ? -14.507 71.093 -20.156 1.00 51.00 81 GLY A CA 1
ATOM 598 C C . GLY A 1 82 ? -15.900 71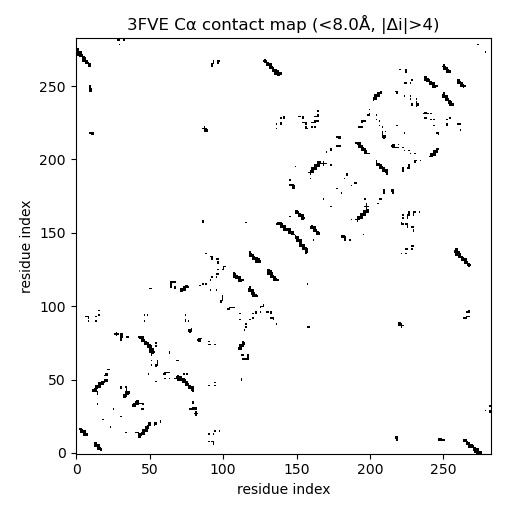.041 -19.538 1.00 51.84 81 GLY A C 1
ATOM 599 O O . GLY A 1 82 ? -16.607 72.052 -19.505 1.00 51.84 81 GLY A O 1
ATOM 600 N N . SER A 1 83 ? -16.281 69.854 -19.061 1.00 52.74 82 SER A N 1
ATOM 601 C CA . SER A 1 83 ? -17.587 69.556 -18.446 1.00 53.54 82 SER A CA 1
ATOM 602 C C . SER A 1 83 ? -18.026 70.536 -17.328 1.00 54.07 82 SER A C 1
ATOM 603 O O . SER A 1 83 ? -17.202 71.248 -16.762 1.00 54.03 82 SER A O 1
ATOM 606 N N . ALA A 1 84 ? -19.326 70.559 -17.020 1.00 54.95 83 ALA A N 1
ATOM 607 C CA . ALA A 1 84 ? -19.893 71.509 -16.045 1.00 55.68 83 ALA A CA 1
ATOM 608 C C . ALA A 1 84 ? -20.257 70.916 -14.671 1.00 56.27 83 ALA A C 1
ATOM 609 O O . ALA A 1 84 ? -20.705 69.769 -14.562 1.00 56.32 83 ALA A O 1
ATOM 611 N N . ALA A 1 85 ? -20.067 71.749 -13.646 1.00 57.06 84 ALA A N 1
ATOM 612 C CA . ALA A 1 85 ? -20.261 71.450 -12.212 1.00 57.71 84 ALA A CA 1
ATOM 613 C C . ALA A 1 85 ? -21.031 70.192 -11.813 1.00 58.27 84 ALA A C 1
ATOM 614 O O . ALA A 1 85 ? -22.232 70.265 -11.500 1.00 58.69 84 ALA A O 1
ATOM 616 N N . GLN A 1 86 ? -20.328 69.050 -11.799 1.00 58.55 85 GLN A N 1
ATOM 617 C CA . GLN A 1 86 ? -20.823 67.818 -11.161 1.00 58.44 85 GLN A CA 1
ATOM 618 C C . GLN A 1 86 ? -21.321 68.114 -9.728 1.00 58.38 85 GLN A C 1
ATOM 619 O O . GLN A 1 86 ? -20.891 69.086 -9.100 1.00 58.63 85 GLN A O 1
ATOM 621 N N . MET A 1 87 ? -22.211 67.262 -9.226 1.00 58.04 86 MET A N 1
ATOM 622 C CA . MET A 1 87 ? -23.076 67.554 -8.062 1.00 57.86 86 MET A CA 1
ATOM 623 C C . MET A 1 87 ? -22.432 68.041 -6.748 1.00 56.61 86 MET A C 1
ATOM 624 O O . MET A 1 87 ? -23.104 68.686 -5.940 1.00 56.69 86 MET A O 1
ATOM 629 N N . CYS A 1 88 ? -21.156 67.714 -6.538 1.00 55.09 87 CYS A N 1
ATOM 630 C CA . CYS A 1 88 ? -20.433 67.944 -5.268 1.00 53.60 87 CYS A CA 1
ATOM 631 C C . CYS A 1 88 ? -20.690 69.219 -4.459 1.00 52.01 87 CYS A C 1
ATOM 632 O O . CYS A 1 88 ? -20.576 69.203 -3.234 1.00 52.07 87 CYS A O 1
ATOM 635 N N . GLY A 1 89 ? -20.996 70.324 -5.132 1.00 50.17 88 GLY A N 1
ATOM 636 C CA . GLY A 1 89 ? -21.124 71.617 -4.452 1.00 47.87 88 GLY A CA 1
ATOM 637 C C . GLY A 1 89 ? -19.774 72.247 -4.151 1.00 46.26 88 GLY A C 1
ATOM 638 O O . GLY A 1 89 ? -19.661 73.135 -3.305 1.00 46.10 88 GLY A O 1
ATOM 639 N N . ASN A 1 90 ? -18.747 71.786 -4.859 1.00 44.63 89 ASN A N 1
ATOM 640 C CA . ASN A 1 90 ? -17.392 72.288 -4.683 1.00 42.95 89 ASN A CA 1
ATOM 641 C C . ASN A 1 90 ? -17.146 73.636 -5.378 1.00 41.72 89 ASN A C 1
ATOM 642 O O . ASN A 1 90 ? -17.830 73.990 -6.348 1.00 41.53 89 ASN A O 1
ATOM 647 N N . GLY A 1 91 ? -16.176 74.385 -4.862 1.00 40.03 90 GLY A N 1
ATOM 648 C CA . GLY A 1 91 ? -15.754 75.644 -5.460 1.00 38.13 90 GLY A CA 1
ATOM 649 C C . GLY A 1 91 ? -16.240 76.882 -4.731 1.00 36.86 90 GLY A C 1
ATOM 650 O O . GLY A 1 91 ? -15.658 77.955 -4.884 1.00 36.76 90 GLY A O 1
ATOM 651 N N . VAL A 1 92 ? -17.290 76.724 -3.927 1.00 35.42 91 VAL A N 1
ATOM 652 C CA . VAL A 1 92 ? -18.024 77.855 -3.361 1.00 34.21 91 VAL A CA 1
ATOM 653 C C . VAL A 1 92 ? -17.222 78.638 -2.323 1.00 33.99 91 VAL A C 1
ATOM 654 O O . VAL A 1 92 ? -17.272 79.876 -2.312 1.00 33.82 91 VAL A O 1
ATOM 658 N N . ARG A 1 93 ? -16.487 77.924 -1.468 1.00 33.36 92 ARG A N 1
ATOM 659 C CA . ARG A 1 93 ? -15.650 78.549 -0.437 1.00 33.05 92 ARG A CA 1
ATOM 660 C C . ARG A 1 93 ? -14.574 79.412 -1.080 1.00 32.94 92 ARG A C 1
ATOM 661 O O . ARG A 1 93 ? -14.436 80.599 -0.755 1.00 33.15 92 ARG A O 1
ATOM 669 N N . VAL A 1 94 ? -13.806 78.802 -1.983 1.00 32.38 93 VAL A N 1
ATOM 670 C CA . VAL A 1 94 ? -12.707 79.483 -2.655 1.00 31.95 93 VAL A CA 1
ATOM 671 C C . VAL A 1 94 ? -13.256 80.649 -3.479 1.00 32.00 93 VAL A C 1
ATOM 672 O O . VAL A 1 94 ? -12.661 81.732 -3.521 1.00 31.79 93 VAL A O 1
ATOM 676 N N . PHE A 1 95 ? -14.411 80.424 -4.102 1.00 31.83 94 PHE A N 1
ATOM 677 C CA . PHE A 1 95 ? -15.081 81.443 -4.883 1.00 32.06 94 PHE A CA 1
ATOM 678 C C . PHE A 1 95 ? -15.440 82.637 -4.007 1.00 32.53 94 PHE A C 1
ATOM 679 O O . PHE A 1 95 ? -15.103 83.771 -4.346 1.00 32.85 94 PHE A O 1
ATOM 687 N N . ALA A 1 96 ? -16.115 82.369 -2.884 1.00 32.88 95 ALA A N 1
ATOM 688 C CA . ALA A 1 96 ? -16.483 83.390 -1.900 1.00 33.03 95 ALA A CA 1
ATOM 689 C C . ALA A 1 96 ? -15.249 84.118 -1.364 1.00 33.26 95 ALA A C 1
ATOM 690 O O . ALA A 1 96 ? -15.220 85.354 -1.310 1.00 33.69 95 ALA A O 1
ATOM 692 N N . HIS A 1 97 ? -14.226 83.360 -0.980 1.00 32.99 96 HIS A N 1
ATOM 693 C CA . HIS A 1 97 ? -12.962 83.959 -0.543 1.00 32.74 96 HIS A CA 1
ATOM 694 C C . HIS A 1 97 ? -12.410 84.931 -1.593 1.00 33.10 96 HIS A C 1
ATOM 695 O O . HIS A 1 97 ? -11.962 86.033 -1.254 1.00 33.06 96 HIS A O 1
ATOM 702 N N . TYR A 1 98 ? -12.457 84.530 -2.860 1.00 33.32 97 TYR A N 1
ATOM 703 C CA . TYR A 1 98 ? -11.977 85.389 -3.926 1.00 33.87 97 TYR A CA 1
ATOM 704 C C . TYR A 1 98 ? -12.787 86.691 -4.021 1.00 34.40 97 TYR A C 1
ATOM 705 O O . TYR A 1 98 ? -12.212 87.777 -4.094 1.00 34.20 97 TYR A O 1
ATOM 714 N N . LEU A 1 99 ? -14.114 86.567 -4.026 1.00 34.90 98 LEU A N 1
ATOM 715 C CA . LEU A 1 99 ? -15.004 87.719 -4.004 1.00 35.35 98 LEU A CA 1
ATOM 716 C C . LEU A 1 99 ? -14.651 88.746 -2.919 1.00 35.65 98 LEU A C 1
ATOM 717 O O . LEU A 1 99 ? -14.541 89.935 -3.212 1.00 35.86 98 LEU A O 1
ATOM 722 N N . ARG A 1 100 ? -14.463 88.286 -1.683 1.00 36.14 99 ARG A N 1
ATOM 723 C CA . ARG A 1 100 ? -14.087 89.165 -0.569 1.00 36.68 99 ARG A CA 1
ATOM 724 C C . ARG A 1 100 ? -12.704 89.795 -0.710 1.00 36.98 99 ARG A C 1
ATOM 725 O O . ARG A 1 100 ? -12.563 91.019 -0.626 1.00 37.37 99 ARG A O 1
ATOM 733 N N . ALA A 1 101 ? -11.688 88.961 -0.914 1.00 37.01 100 ALA A N 1
ATOM 734 C CA . ALA A 1 101 ? -10.307 89.430 -0.948 1.00 36.96 100 ALA A CA 1
ATOM 735 C C . ALA A 1 101 ? -10.019 90.367 -2.120 1.00 37.10 100 ALA A C 1
ATOM 736 O O . ALA A 1 101 ? -9.130 91.217 -2.033 1.00 37.41 100 ALA A O 1
ATOM 738 N N . SER A 1 102 ? -10.752 90.209 -3.218 1.00 37.05 101 SER A N 1
ATOM 739 C CA . SER A 1 102 ? -10.511 91.015 -4.415 1.00 37.01 101 SER A CA 1
ATOM 740 C C . SER A 1 102 ? -11.347 92.287 -4.400 1.00 37.22 101 SER A C 1
ATOM 741 O O . SER A 1 102 ? -11.264 93.096 -5.320 1.00 37.73 101 SER A O 1
ATOM 744 N N . GLY A 1 103 ? -12.172 92.448 -3.376 1.00 37.09 102 GLY A N 1
ATOM 745 C CA . GLY A 1 103 ? -13.025 93.618 -3.272 1.00 37.23 102 GLY A CA 1
ATOM 746 C C . GLY A 1 103 ? -14.228 93.612 -4.203 1.00 37.43 102 GLY A C 1
ATOM 747 O O . GLY A 1 103 ? -14.901 94.630 -4.355 1.00 37.59 102 GLY A O 1
ATOM 748 N N . LEU A 1 104 ? -14.514 92.479 -4.839 1.00 37.36 103 LEU A N 1
ATOM 749 C CA . LEU A 1 104 ? -15.695 92.403 -5.684 1.00 36.99 103 LEU A CA 1
ATOM 750 C C . LEU A 1 104 ? -16.909 92.409 -4.782 1.00 37.02 103 LEU A C 1
ATOM 751 O O . LEU A 1 104 ? -17.977 92.915 -5.150 1.00 37.10 103 LEU A O 1
ATOM 756 N N . GLU A 1 105 ? -16.725 91.861 -3.584 1.00 37.03 104 GLU A N 1
ATOM 757 C CA . GLU A 1 105 ? -17.777 91.848 -2.571 1.00 37.26 104 GLU A CA 1
ATOM 758 C C . GLU A 1 105 ? -17.237 92.359 -1.230 1.00 37.30 104 GLU A C 1
ATOM 759 O O . GLU A 1 105 ? -16.148 91.979 -0.789 1.00 37.52 104 GLU A O 1
ATOM 765 N N . VAL A 1 106 ? -18.015 93.231 -0.601 1.00 37.18 105 VAL A N 1
ATOM 766 C CA . VAL A 1 106 ? -17.607 93.938 0.607 1.00 37.33 105 VAL A CA 1
ATOM 767 C C . VAL A 1 106 ? -18.225 93.308 1.861 1.00 37.43 105 VAL A C 1
ATOM 768 O O . VAL A 1 106 ? -17.678 93.416 2.953 1.00 37.71 105 VAL A O 1
ATOM 772 N N . ARG A 1 107 ? -19.365 92.653 1.686 1.00 37.50 106 ARG A N 1
ATOM 773 C CA . ARG A 1 107 ? -20.112 92.057 2.784 1.00 37.69 106 ARG A CA 1
ATOM 774 C C . ARG A 1 107 ? -19.601 90.647 3.077 1.00 37.81 106 ARG A C 1
ATOM 775 O O . ARG A 1 107 ? -19.167 89.936 2.166 1.00 38.12 106 ARG A O 1
ATOM 783 N N . ASP A 1 108 ? -19.649 90.243 4.342 1.00 37.82 107 ASP A N 1
ATOM 784 C CA . ASP A 1 108 ? -19.217 88.899 4.712 1.00 38.13 107 ASP A CA 1
ATOM 785 C C . ASP A 1 108 ? -20.299 87.859 4.452 1.00 38.16 107 ASP A C 1
ATOM 786 O O . ASP A 1 108 ? -20.003 86.671 4.333 1.00 38.28 107 ASP A O 1
ATOM 791 N N . GLU A 1 109 ? -21.545 88.320 4.364 1.00 38.17 108 GLU A N 1
ATOM 792 C CA . GLU A 1 109 ? -22.697 87.456 4.090 1.00 38.01 108 GLU A CA 1
ATOM 793 C C . GLU A 1 109 ? -23.307 87.821 2.734 1.00 37.10 108 GLU A C 1
ATOM 794 O O . GLU A 1 109 ? -23.729 88.953 2.503 1.00 37.26 108 GLU A O 1
ATOM 800 N N . PHE A 1 110 ? -23.328 86.857 1.828 1.00 36.03 109 PHE A N 1
ATOM 801 C CA . PHE A 1 110 ? -23.924 87.049 0.523 1.00 34.69 109 PHE A CA 1
ATOM 802 C C . PHE A 1 110 ? -24.292 85.683 -0.057 1.00 34.67 109 PHE A C 1
ATOM 803 O O . PHE A 1 110 ? -24.042 84.647 0.569 1.00 34.70 109 PHE A O 1
ATOM 811 N N . VAL A 1 111 ? -24.895 85.682 -1.242 1.00 34.28 110 VAL A N 1
ATOM 812 C CA . VAL A 1 111 ? -25.323 84.454 -1.887 1.00 34.06 110 VAL A CA 1
ATOM 813 C C . VAL A 1 111 ? -24.450 84.174 -3.107 1.00 34.34 110 VAL A C 1
ATOM 814 O O . VAL A 1 111 ? -24.245 85.051 -3.941 1.00 34.81 110 VAL A O 1
ATOM 818 N N . VAL A 1 112 ? -23.930 82.954 -3.199 1.00 34.28 111 VAL A N 1
ATOM 819 C CA . VAL A 1 112 ? -23.230 82.498 -4.393 1.00 33.98 111 VAL A CA 1
ATOM 820 C C . VAL A 1 112 ? -24.212 81.687 -5.232 1.00 34.44 111 VAL A C 1
ATOM 821 O O . VAL A 1 112 ? -24.729 80.661 -4.774 1.00 34.57 111 VAL A O 1
ATOM 825 N N . GLY A 1 113 ? -24.495 82.156 -6.443 1.00 34.36 112 GLY A N 1
ATOM 826 C CA . GLY A 1 113 ? -25.297 81.379 -7.381 1.00 34.07 112 GLY A CA 1
ATOM 827 C C . GLY A 1 113 ? -24.465 80.276 -8.006 1.00 34.38 112 GLY A C 1
ATOM 828 O O . GLY A 1 113 ? -23.247 80.405 -8.153 1.00 34.41 112 GLY A O 1
ATOM 829 N N . SER A 1 114 ? -25.129 79.185 -8.372 1.00 34.70 113 SER A N 1
ATOM 830 C CA . SER A 1 114 ? -24.490 78.057 -9.052 1.00 34.64 113 SER A CA 1
ATOM 831 C C . SER A 1 114 ? -25.540 77.272 -9.815 1.00 34.70 113 SER A C 1
ATOM 832 O O . SER A 1 114 ? -26.737 77.410 -9.563 1.00 34.79 113 SER A O 1
ATOM 835 N N . LEU A 1 115 ? -25.085 76.444 -10.744 1.00 35.04 114 LEU A N 1
ATOM 836 C CA . LEU A 1 115 ? -25.973 75.622 -11.543 1.00 35.27 114 LEU A CA 1
ATOM 837 C C . LEU A 1 115 ? -26.965 74.844 -10.658 1.00 35.61 114 LEU A C 1
ATOM 838 O O . LEU A 1 115 ? -28.146 74.717 -10.997 1.00 35.77 114 LEU A O 1
ATOM 843 N N . ALA A 1 116 ? -26.492 74.361 -9.512 1.00 35.82 115 ALA A N 1
ATOM 844 C CA . ALA A 1 116 ? -27.327 73.571 -8.613 1.00 36.08 115 ALA A CA 1
ATOM 845 C C . ALA A 1 116 ? -28.280 74.423 -7.766 1.00 36.46 115 ALA A C 1
ATOM 846 O O . ALA A 1 116 ? -29.221 73.894 -7.181 1.00 36.82 115 ALA A O 1
ATOM 848 N N . GLY A 1 117 ? -28.034 75.729 -7.686 1.00 36.32 116 GLY A N 1
ATOM 849 C CA . GLY A 1 117 ? -28.911 76.625 -6.947 1.00 36.05 116 GLY A CA 1
ATOM 850 C C . GLY A 1 117 ? -28.146 77.641 -6.125 1.00 36.16 116 GLY A C 1
ATOM 851 O O . GLY A 1 117 ? -26.925 77.746 -6.254 1.00 36.11 116 GLY A O 1
ATOM 852 N N . PRO A 1 118 ? -28.859 78.404 -5.273 1.00 36.19 117 PRO A N 1
ATOM 853 C CA . PRO A 1 118 ? -28.220 79.458 -4.466 1.00 36.06 117 PRO A CA 1
ATOM 854 C C . PRO A 1 118 ? -27.457 78.888 -3.279 1.00 35.96 117 PRO A C 1
ATOM 855 O O . PRO A 1 118 ? -27.933 77.973 -2.617 1.00 36.65 117 PRO A O 1
ATOM 859 N N . ARG A 1 119 ? -26.282 79.431 -3.014 1.00 35.86 118 ARG A N 1
ATOM 860 C CA . ARG A 1 119 ? -25.469 78.996 -1.890 1.00 35.87 118 ARG A CA 1
ATOM 861 C C . ARG A 1 119 ? -25.140 80.218 -1.049 1.00 35.63 118 ARG A C 1
ATOM 862 O O . ARG A 1 119 ? -24.199 80.946 -1.359 1.00 35.92 118 ARG A O 1
ATOM 870 N N . PRO A 1 120 ? -25.940 80.479 -0.008 1.00 35.28 119 PRO A N 1
ATOM 871 C CA . PRO A 1 120 ? -25.601 81.536 0.945 1.00 35.13 119 PRO A CA 1
ATOM 872 C C . PRO A 1 120 ? -24.285 81.229 1.655 1.00 35.05 119 PRO A C 1
ATOM 873 O O . PRO A 1 120 ? -24.057 80.091 2.066 1.00 35.29 119 PRO A O 1
ATOM 877 N N . VAL A 1 121 ? -23.419 82.229 1.784 1.00 34.79 120 VAL A N 1
ATOM 878 C CA . VAL A 1 121 ? -22.143 82.035 2.460 1.00 34.48 120 VAL A CA 1
ATOM 879 C C . VAL A 1 121 ? -21.960 83.017 3.603 1.00 34.86 120 VAL A C 1
ATOM 880 O O . VAL A 1 121 ? -22.579 84.091 3.617 1.00 34.62 120 VAL A O 1
ATOM 884 N N . THR A 1 122 ? -21.115 82.625 4.557 1.00 35.20 121 THR A N 1
ATOM 885 C CA . THR A 1 122 ? -20.664 83.493 5.625 1.00 35.78 121 THR A CA 1
ATOM 886 C C . THR A 1 122 ? -19.150 83.470 5.662 1.00 36.52 121 THR A C 1
ATOM 887 O O . THR A 1 122 ? -18.539 82.406 5.792 1.00 36.98 121 THR A O 1
ATOM 891 N N . CYS A 1 123 ? -18.547 84.645 5.542 1.00 37.22 122 CYS A N 1
ATOM 892 C CA . CYS A 1 123 ? -17.106 84.761 5.612 1.00 38.05 122 CYS A CA 1
ATOM 893 C C . CYS A 1 123 ? -16.711 85.140 7.017 1.00 39.19 122 CYS A C 1
ATOM 894 O O . CYS A 1 123 ? -16.982 86.250 7.468 1.00 39.37 122 CYS A O 1
ATOM 897 N N . HIS A 1 124 ? -16.076 84.211 7.718 1.00 40.56 123 HIS A N 1
ATOM 898 C CA . HIS A 1 124 ? -15.804 84.420 9.126 1.00 41.91 123 HIS A CA 1
ATOM 899 C C . HIS A 1 124 ? -14.575 85.274 9.331 1.00 42.69 123 HIS A C 1
ATOM 900 O O . HIS A 1 124 ? -14.628 86.267 10.055 1.00 43.24 123 HIS A O 1
ATOM 907 N N . HIS A 1 125 ? -13.475 84.894 8.700 1.00 43.44 124 HIS A N 1
ATOM 908 C CA . HIS A 1 125 ? -12.309 85.751 8.646 1.00 44.34 124 HIS A CA 1
ATOM 909 C C . HIS A 1 125 ? -11.850 85.691 7.218 1.00 44.25 124 HIS A C 1
ATOM 910 O O . HIS A 1 125 ? -11.998 84.649 6.575 1.00 44.86 124 HIS A O 1
ATOM 917 N N . VAL A 1 126 ? -11.338 86.808 6.708 1.00 43.69 125 VAL A N 1
ATOM 918 C CA . VAL A 1 126 ? -10.826 86.853 5.348 1.00 43.12 125 VAL A CA 1
ATOM 919 C C . VAL A 1 126 ? -9.565 87.680 5.316 1.00 42.87 125 VAL A C 1
ATOM 920 O O . VAL A 1 126 ? -9.561 88.830 5.731 1.00 43.03 125 VAL A O 1
ATOM 924 N N . GLU A 1 127 ? -8.492 87.063 4.846 1.00 42.52 126 GLU A N 1
ATOM 925 C CA . GLU A 1 127 ? -7.251 87.744 4.554 1.00 42.32 126 GLU A CA 1
ATOM 926 C C . GLU A 1 127 ? -7.025 87.510 3.075 1.00 41.53 126 GLU A C 1
ATOM 927 O O . GLU A 1 127 ? -7.788 86.768 2.448 1.00 41.70 126 GLU A O 1
ATOM 933 N N . ALA A 1 128 ? -5.990 88.132 2.515 1.00 40.73 127 ALA A N 1
ATOM 934 C CA . ALA A 1 128 ? -5.626 87.928 1.112 1.00 39.71 127 ALA A CA 1
ATOM 935 C C . ALA A 1 128 ? -5.383 86.452 0.786 1.00 39.33 127 ALA A C 1
ATOM 936 O O . ALA A 1 128 ? -5.853 85.960 -0.241 1.00 39.51 127 ALA A O 1
ATOM 938 N N . ALA A 1 129 ? -4.674 85.752 1.672 1.00 38.48 128 ALA A N 1
ATOM 939 C CA . ALA A 1 129 ? -4.254 84.378 1.424 1.00 37.90 128 ALA A CA 1
ATOM 940 C C . ALA A 1 129 ? -5.132 83.303 2.081 1.00 37.73 128 ALA A C 1
ATOM 941 O O . ALA A 1 129 ? -5.199 82.183 1.584 1.00 37.89 128 ALA A O 1
ATOM 943 N N . TYR A 1 130 ? -5.795 83.630 3.189 1.00 37.30 129 TYR A N 1
ATOM 944 C CA . TYR A 1 130 ? -6.549 82.627 3.951 1.00 36.92 129 TYR A CA 1
ATOM 945 C C . TYR A 1 130 ? -7.934 83.102 4.336 1.00 36.39 129 TYR A C 1
ATOM 946 O O . TYR A 1 130 ? -8.121 84.266 4.672 1.00 36.60 129 TYR A O 1
ATOM 955 N N . ALA A 1 131 ? -8.903 82.194 4.293 1.00 35.76 130 ALA A N 1
ATOM 956 C CA . ALA A 1 131 ? -10.239 82.489 4.789 1.00 35.29 130 ALA A CA 1
ATOM 957 C C . ALA A 1 131 ? -10.910 81.279 5.422 1.00 35.18 130 ALA A C 1
ATOM 958 O O . ALA A 1 131 ? -10.514 80.139 5.193 1.00 34.73 130 ALA A O 1
ATOM 960 N N . ASP A 1 132 ? -11.934 81.561 6.225 1.00 35.45 131 ASP A N 1
ATOM 961 C CA . ASP A 1 132 ? -12.743 80.561 6.916 1.00 35.50 131 ASP A CA 1
ATOM 962 C C . ASP A 1 132 ? -14.188 80.848 6.479 1.00 35.33 131 ASP A C 1
ATOM 963 O O . ASP A 1 132 ? -14.773 81.868 6.864 1.00 35.67 131 ASP A O 1
ATOM 968 N N . VAL A 1 133 ? -14.748 79.965 5.651 1.00 34.99 132 VAL A N 1
ATOM 969 C CA . VAL A 1 133 ? -16.054 80.200 5.010 1.00 34.61 132 VAL A CA 1
ATOM 970 C C . VAL A 1 133 ? -17.100 79.112 5.327 1.00 34.44 132 VAL A C 1
ATOM 971 O O . VAL A 1 133 ? -16.790 77.920 5.288 1.00 34.43 132 VAL A O 1
ATOM 975 N N . SER A 1 134 ? -18.327 79.539 5.639 1.00 34.25 133 SER A N 1
ATOM 976 C CA . SER A 1 134 ? -19.466 78.635 5.819 1.00 34.37 133 SER A CA 1
ATOM 977 C C . SER A 1 134 ? -20.381 78.694 4.615 1.00 34.52 133 SER A C 1
ATOM 978 O O . SER A 1 134 ? -20.839 79.776 4.240 1.00 34.39 133 SER A O 1
ATOM 981 N N . VAL A 1 135 ? -20.656 77.529 4.032 1.00 34.41 134 VAL A N 1
ATOM 982 C CA . VAL A 1 135 ? -21.587 77.413 2.929 1.00 34.51 134 VAL A CA 1
ATOM 983 C C . VAL A 1 135 ? -22.874 76.750 3.408 1.00 34.90 134 VAL A C 1
ATOM 984 O O . VAL A 1 135 ? -22.852 75.654 3.972 1.00 34.99 134 VAL A O 1
ATOM 988 N N . ASP A 1 136 ? -23.992 77.436 3.194 1.00 35.35 135 ASP A N 1
ATOM 989 C CA . ASP A 1 136 ? -25.313 76.866 3.399 1.00 35.67 135 ASP A CA 1
ATOM 990 C C . ASP A 1 136 ? -25.557 75.917 2.228 1.00 35.60 135 ASP A C 1
ATOM 991 O O . ASP A 1 136 ? -25.844 76.360 1.105 1.00 36.01 135 ASP A O 1
ATOM 996 N N . MET A 1 137 ? -25.424 74.619 2.501 1.00 35.23 136 MET A N 1
ATOM 997 C CA . MET A 1 137 ? -25.475 73.560 1.481 1.00 34.89 136 MET A CA 1
ATOM 998 C C . MET A 1 137 ? -26.890 73.058 1.164 1.00 34.87 136 MET A C 1
ATOM 999 O O . MET A 1 137 ? -27.077 72.284 0.227 1.00 35.22 136 MET A O 1
ATOM 1004 N N . GLY A 1 138 ? -27.875 73.474 1.950 1.00 34.54 137 GLY A N 1
ATOM 1005 C CA . GLY A 1 138 ? -29.258 73.100 1.694 1.00 34.39 137 GLY A CA 1
ATOM 1006 C C . GLY A 1 138 ? -29.788 72.029 2.627 1.00 34.41 137 GLY A C 1
ATOM 1007 O O . GLY A 1 138 ? -29.041 71.452 3.429 1.00 34.34 137 GLY A O 1
ATOM 1008 N N . LYS A 1 139 ? -31.090 71.770 2.523 1.00 34.30 138 LYS A N 1
ATOM 1009 C CA . LYS A 1 139 ? -31.744 70.730 3.315 1.00 34.18 138 LYS A CA 1
ATOM 1010 C C . LYS A 1 139 ? -31.156 69.350 3.003 1.00 33.81 138 LYS A C 1
ATOM 1011 O O . LYS A 1 139 ? -30.936 69.005 1.840 1.00 33.96 138 LYS A O 1
ATOM 1017 N N . ALA A 1 140 ? -30.879 68.578 4.050 1.00 33.36 139 ALA A N 1
ATOM 1018 C CA . ALA A 1 140 ? -30.433 67.201 3.890 1.00 32.57 139 ALA A CA 1
ATOM 1019 C C . ALA A 1 140 ? -31.579 66.308 4.307 1.00 32.29 139 ALA A C 1
ATOM 1020 O O . ALA A 1 140 ? -32.078 66.423 5.427 1.00 32.27 139 ALA A O 1
ATOM 1022 N N . ASN A 1 141 ? -32.014 65.435 3.404 1.00 32.09 140 ASN A N 1
ATOM 1023 C CA . ASN A 1 141 ? -33.143 64.546 3.691 1.00 31.92 140 ASN A CA 1
ATOM 1024 C C . ASN A 1 141 ? -32.709 63.108 3.933 1.00 31.49 140 ASN A C 1
ATOM 1025 O O . ASN A 1 141 ? -32.171 62.465 3.036 1.00 31.63 140 ASN A O 1
ATOM 1030 N N . ARG A 1 142 ? -32.936 62.611 5.146 1.00 31.23 141 ARG A N 1
ATOM 1031 C CA . ARG A 1 142 ? -32.709 61.199 5.460 1.00 31.09 141 ARG A CA 1
ATOM 1032 C C . ARG A 1 142 ? -33.829 60.384 4.846 1.00 30.87 141 ARG A C 1
ATOM 1033 O O . ARG A 1 142 ? -34.991 60.708 5.047 1.00 30.92 141 ARG A O 1
ATOM 1041 N N . LEU A 1 143 ? -33.481 59.328 4.111 1.00 31.08 142 LEU A N 1
ATOM 1042 C CA . LEU A 1 143 ? -34.461 58.555 3.335 1.00 31.37 142 LEU A CA 1
ATOM 1043 C C . LEU A 1 143 ? -34.258 57.018 3.345 1.00 31.67 142 LEU A C 1
ATOM 1044 O O . LEU A 1 143 ? -34.289 56.361 2.291 1.00 32.29 142 LEU A O 1
ATOM 1047 N N . GLY A 1 144 ? -34.053 56.425 4.516 1.00 31.35 143 GLY A N 1
ATOM 1048 C CA . GLY A 1 144 ? -34.026 54.960 4.581 1.00 31.31 143 GLY A CA 1
ATOM 1049 C C . GLY A 1 144 ? -32.701 54.264 4.333 1.00 31.22 143 GLY A C 1
ATOM 1050 O O . GLY A 1 144 ? -31.785 54.831 3.730 1.00 31.07 143 GLY A O 1
ATOM 1051 N N . ALA A 1 145 ? -32.627 53.013 4.789 1.00 31.21 144 ALA A N 1
ATOM 1052 C CA . ALA A 1 145 ? -31.381 52.242 4.846 1.00 31.27 144 ALA A CA 1
ATOM 1053 C C . ALA A 1 145 ? -31.056 51.457 3.571 1.00 31.30 144 ALA A C 1
ATOM 1054 O O . ALA A 1 145 ? -31.957 51.041 2.834 1.00 31.21 144 ALA A O 1
ATOM 1056 N N . GLY A 1 146 ? -29.758 51.253 3.336 1.00 31.36 145 GLY A N 1
ATOM 1057 C CA . GLY A 1 146 ? -29.268 50.499 2.179 1.00 31.23 145 GLY A CA 1
ATOM 1058 C C . GLY A 1 146 ? -27.884 49.900 2.379 1.00 31.07 145 GLY A C 1
ATOM 1059 O O . GLY A 1 146 ? -27.043 50.471 3.090 1.00 30.86 145 GLY A O 1
ATOM 1060 N N . GLU A 1 147 ? -27.659 48.741 1.746 1.00 31.04 146 GLU A N 1
ATOM 1061 C CA . GLU A 1 147 ? -26.371 48.049 1.792 1.00 30.93 146 GLU A CA 1
ATOM 1062 C C . GLU A 1 147 ? -25.428 48.557 0.703 1.00 30.95 146 GLU A C 1
ATOM 1063 O O . GLU A 1 147 ? -25.874 49.097 -0.320 1.00 31.06 146 GLU A O 1
ATOM 1065 N N . ALA A 1 148 ? -24.125 48.401 0.949 1.00 30.91 147 ALA A N 1
ATOM 1066 C CA . ALA A 1 148 ? -23.073 48.636 -0.055 1.00 30.72 147 ALA A CA 1
ATOM 1067 C C . ALA A 1 148 ? -21.806 47.846 0.288 1.00 30.51 147 ALA A C 1
ATOM 1068 O O . ALA A 1 148 ? -21.709 47.259 1.370 1.00 30.60 147 ALA A O 1
ATOM 1070 N N . VAL A 1 149 ? -20.857 47.811 -0.649 1.00 30.36 148 VAL A N 1
ATOM 1071 C CA . VAL A 1 149 ? -19.511 47.247 -0.421 1.00 29.93 148 VAL A CA 1
ATOM 1072 C C . VAL A 1 149 ? -18.667 47.400 -1.685 1.00 29.74 148 VAL A C 1
ATOM 1073 O O . VAL A 1 149 ? -18.558 48.528 -2.208 1.00 29.39 148 VAL A O 1
ATOM 1077 N N . PHE A 1 155 ? -21.025 46.877 4.068 1.00 33.80 154 PHE A N 1
ATOM 1078 C CA . PHE A 1 155 ? -21.400 48.196 4.596 1.00 33.87 154 PHE A CA 1
ATOM 1079 C C . PHE A 1 155 ? -22.900 48.475 4.554 1.00 33.53 154 PHE A C 1
ATOM 1080 O O . PHE A 1 155 ? -23.578 48.163 3.576 1.00 33.60 154 PHE A O 1
ATOM 1088 N N . HIS A 1 156 ? -23.409 49.074 5.625 1.00 33.04 155 HIS A N 1
ATOM 1089 C CA . HIS A 1 156 ? -24.824 49.403 5.711 1.00 32.52 155 HIS A CA 1
ATOM 1090 C C . HIS A 1 156 ? -25.000 50.852 6.143 1.00 32.22 155 HIS A C 1
ATOM 1091 O O . HIS A 1 156 ? -24.517 51.268 7.200 1.00 32.40 155 HIS A O 1
ATOM 1098 N N . GLY A 1 157 ? -25.678 51.626 5.304 1.00 31.58 156 GLY A N 1
ATOM 1099 C CA . GLY A 1 157 ? -25.796 53.049 5.543 1.00 30.80 156 GLY A CA 1
ATOM 1100 C C . GLY A 1 157 ? -27.177 53.631 5.355 1.00 30.39 156 GLY A C 1
ATOM 1101 O O . GLY A 1 157 ? -28.178 52.917 5.245 1.00 30.13 156 GLY A O 1
ATOM 1102 N N . LEU A 1 158 ? -27.209 54.955 5.315 1.00 29.97 157 LEU A N 1
ATOM 1103 C CA . LEU A 1 158 ? -28.440 55.701 5.229 1.00 29.31 157 LEU A CA 1
ATOM 1104 C C . LEU A 1 158 ? -28.425 56.548 3.965 1.00 29.17 157 LEU A C 1
ATOM 1105 O O . LEU A 1 158 ? -27.497 57.318 3.744 1.00 28.87 157 LEU A O 1
ATOM 1110 N N . ALA A 1 159 ? -29.448 56.380 3.133 1.00 29.22 158 ALA A N 1
ATOM 1111 C CA . ALA A 1 159 ? -29.685 57.268 2.007 1.00 29.42 158 ALA A CA 1
ATOM 1112 C C . ALA A 1 159 ? -29.907 58.688 2.517 1.00 29.80 158 ALA A C 1
ATOM 1113 O O . ALA A 1 159 ? -30.811 58.935 3.313 1.00 29.82 158 ALA A O 1
ATOM 1115 N N . VAL A 1 160 ? -29.055 59.609 2.086 1.00 30.31 159 VAL A N 1
ATOM 1116 C CA . VAL A 1 160 ? -29.209 61.014 2.430 1.00 30.89 159 VAL A CA 1
ATOM 1117 C C . VAL A 1 160 ? -29.227 61.817 1.137 1.00 31.90 159 VAL A C 1
ATOM 1118 O O . VAL A 1 160 ? -28.345 61.681 0.288 1.00 31.89 159 VAL A O 1
ATOM 1122 N N . ASP A 1 161 ? -30.239 62.661 1.002 1.00 33.04 160 ASP A N 1
ATOM 1123 C CA . ASP A 1 161 ? -30.420 63.476 -0.183 1.00 34.16 160 ASP A CA 1
ATOM 1124 C C . ASP A 1 161 ? -29.949 64.894 0.113 1.00 34.48 160 ASP A C 1
ATOM 1125 O O . ASP A 1 161 ? -30.575 65.593 0.910 1.00 34.97 160 ASP A O 1
ATOM 1130 N N . VAL A 1 162 ? -28.849 65.311 -0.512 1.00 34.70 161 VAL A N 1
ATOM 1131 C CA . VAL A 1 162 ? -28.320 66.668 -0.337 1.00 35.31 161 VAL A CA 1
ATOM 1132 C C . VAL A 1 162 ? -28.230 67.385 -1.690 1.00 35.80 161 VAL A C 1
ATOM 1133 O O . VAL A 1 162 ? -27.159 67.841 -2.105 1.00 35.88 161 VAL A O 1
ATOM 1137 N N . GLY A 1 163 ? -29.373 67.485 -2.370 1.00 36.49 162 GLY A N 1
ATOM 1138 C CA . GLY A 1 163 ? -29.441 68.006 -3.740 1.00 36.85 162 GLY A CA 1
ATOM 1139 C C . GLY A 1 163 ? -29.313 66.872 -4.747 1.00 37.30 162 GLY A C 1
ATOM 1140 O O . GLY A 1 163 ? -29.880 66.924 -5.835 1.00 37.58 162 GLY A O 1
ATOM 1141 N N . ASN A 1 164 ? -28.568 65.843 -4.365 1.00 37.44 163 ASN A N 1
ATOM 1142 C CA . ASN A 1 164 ? -28.346 64.667 -5.186 1.00 37.91 163 ASN A CA 1
ATOM 1143 C C . ASN A 1 164 ? -28.216 63.441 -4.266 1.00 37.59 163 ASN A C 1
ATOM 1144 O O . ASN A 1 164 ? -27.807 63.584 -3.107 1.00 37.53 163 ASN A O 1
ATOM 1149 N N . PRO A 1 165 ? -28.558 62.235 -4.770 1.00 37.15 164 PRO A N 1
ATOM 1150 C CA . PRO A 1 165 ? -28.564 61.038 -3.919 1.00 36.66 164 PRO A CA 1
ATOM 1151 C C . PRO 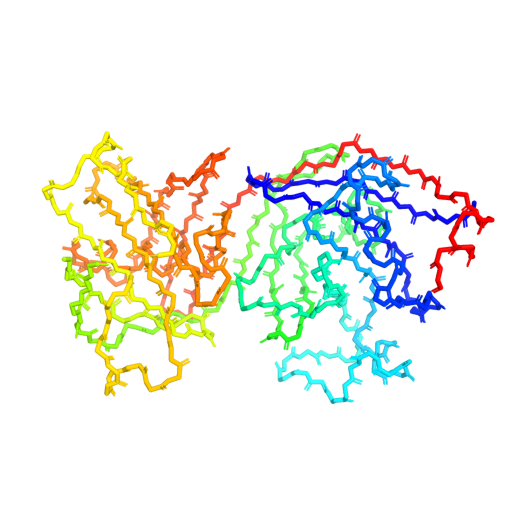A 1 165 ? -27.203 60.663 -3.332 1.00 36.01 164 PRO A C 1
ATOM 1152 O O . PRO A 1 165 ? -26.202 60.670 -4.042 1.00 36.11 164 PRO A O 1
ATOM 1156 N N . HIS A 1 166 ? -27.189 60.362 -2.034 1.00 35.39 165 HIS A N 1
ATOM 1157 C CA . HIS A 1 166 ? -26.018 59.831 -1.333 1.00 34.66 165 HIS A CA 1
ATOM 1158 C C . HIS A 1 166 ? -26.421 58.634 -0.487 1.00 34.25 165 HIS A C 1
ATOM 1159 O O . HIS A 1 166 ? -27.591 58.465 -0.156 1.00 34.10 165 HIS A O 1
ATOM 1166 N N . LEU A 1 167 ? -25.436 57.811 -0.142 1.00 33.91 166 LEU A N 1
ATOM 1167 C CA . LEU A 1 167 ? -25.619 56.693 0.770 1.00 33.32 166 LEU A CA 1
ATOM 1168 C C . LEU A 1 167 ? 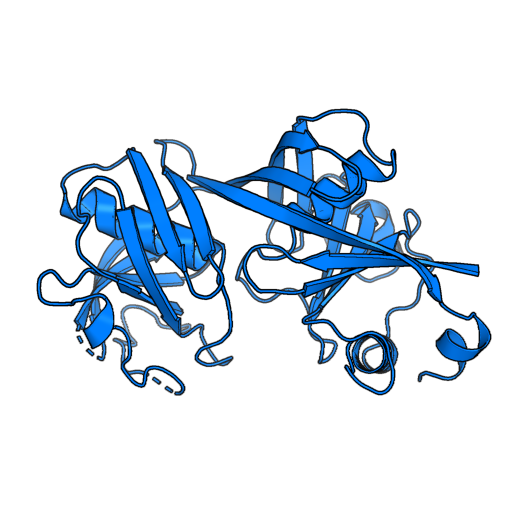-24.420 56.637 1.706 1.00 33.26 166 LEU A C 1
ATOM 1169 O O . LEU A 1 167 ? -23.414 56.001 1.400 1.00 33.10 166 LEU A O 1
ATOM 1174 N N . ALA A 1 168 ? -24.530 57.320 2.840 1.00 33.32 167 ALA A N 1
ATOM 1175 C CA . ALA A 1 168 ? -23.436 57.391 3.802 1.00 33.64 167 ALA A CA 1
ATOM 1176 C C . ALA A 1 168 ? -23.497 56.231 4.783 1.00 34.00 167 ALA A C 1
ATOM 1177 O O . ALA A 1 168 ? -24.544 55.979 5.386 1.00 34.09 167 ALA A O 1
ATOM 1179 N N . CYS A 1 169 ? -22.373 55.532 4.940 1.00 34.48 168 CYS A N 1
ATOM 1180 C CA . CYS A 1 169 ? -22.326 54.301 5.733 1.00 35.17 168 CYS A CA 1
ATOM 1181 C C . CYS A 1 169 ? -21.411 54.384 6.945 1.00 35.30 168 CYS A C 1
ATOM 1182 O O . CYS A 1 169 ? -20.192 54.302 6.822 1.00 35.24 168 CYS A O 1
ATOM 1185 N N . VAL A 1 170 ? -22.021 54.548 8.114 1.00 35.77 169 VAL A N 1
ATOM 1186 C CA . VAL A 1 170 ? -21.298 54.571 9.376 1.00 36.30 169 VAL A CA 1
ATOM 1187 C C . VAL A 1 170 ? -20.986 53.132 9.754 1.00 36.94 169 VAL A C 1
ATOM 1188 O O . VAL A 1 170 ? -21.869 52.274 9.710 1.00 36.94 169 VAL A O 1
ATOM 1192 N N . ASP A 1 171 ? -19.728 52.869 10.104 1.00 37.76 170 ASP A N 1
ATOM 1193 C CA . ASP A 1 171 ? -19.319 51.542 10.556 1.00 38.54 170 ASP A CA 1
ATOM 1194 C C . ASP A 1 171 ? -18.582 51.620 11.893 1.00 39.08 170 ASP A C 1
ATOM 1195 O O . ASP A 1 171 ? -17.434 52.077 11.962 1.00 39.28 170 ASP A O 1
ATOM 1200 N N . SER A 1 172 ? -19.259 51.166 12.945 1.00 39.75 171 SER A N 1
ATOM 1201 C CA . SER A 1 172 ? -18.712 51.135 14.302 1.00 40.55 171 SER A CA 1
ATOM 1202 C C . SER A 1 172 ? -17.407 50.349 14.384 1.00 41.12 171 SER A C 1
ATOM 1203 O O . SER A 1 172 ? -16.539 50.668 15.197 1.00 41.12 171 SER A O 1
ATOM 1206 N N . GLN A 1 173 ? -17.278 49.327 13.537 1.00 41.90 172 GLN A N 1
ATOM 1207 C CA . GLN A 1 173 ? -16.113 48.437 13.543 1.00 42.84 172 GLN A CA 1
ATOM 1208 C C . GLN A 1 173 ? -15.031 48.873 12.546 1.00 42.99 172 GLN A C 1
ATOM 1209 O O . GLN A 1 173 ? -14.126 48.102 12.224 1.00 43.06 172 GLN A O 1
ATOM 1215 N N . LEU A 1 174 ? -15.133 50.111 12.063 1.00 43.44 173 LEU A N 1
ATOM 1216 C CA . LEU A 1 174 ? -14.113 50.696 11.190 1.00 43.59 173 LEU A CA 1
ATOM 1217 C C . LEU A 1 174 ? -13.188 51.652 11.926 1.00 43.78 173 LEU A C 1
ATOM 1218 O O . LEU A 1 174 ? -13.636 52.511 12.693 1.00 43.91 173 LEU A O 1
ATOM 1223 N N . THR A 1 175 ? -11.895 51.499 11.663 1.00 43.93 174 THR A N 1
ATOM 1224 C CA . THR A 1 175 ? -10.863 52.352 12.233 1.00 44.02 174 THR A CA 1
ATOM 1225 C C . THR A 1 175 ? -10.329 53.299 11.162 1.00 44.18 174 THR A C 1
ATOM 1226 O O . THR A 1 175 ? -10.634 53.143 9.973 1.00 44.06 174 THR A O 1
ATOM 1230 N N . VAL A 1 176 ? -9.531 54.275 11.586 1.00 44.47 175 VAL A N 1
ATOM 1231 C CA . VAL A 1 176 ? -8.890 55.209 10.660 1.00 44.84 175 VAL A CA 1
ATOM 1232 C C . VAL A 1 176 ? -7.977 54.456 9.675 1.00 45.17 175 VAL A C 1
ATOM 1233 O O . VAL A 1 176 ? -7.958 54.757 8.476 1.00 44.96 175 VAL A O 1
ATOM 1237 N N . ASP A 1 177 ? -7.245 53.466 10.192 1.00 45.61 176 ASP A N 1
ATOM 1238 C CA . ASP A 1 177 ? -6.361 52.618 9.382 1.00 46.06 176 ASP A CA 1
ATOM 1239 C C . ASP A 1 177 ? -7.131 51.713 8.416 1.00 46.29 176 ASP A C 1
ATOM 1240 O O . ASP A 1 177 ? -6.734 51.560 7.249 1.00 46.10 176 ASP A O 1
ATOM 1245 N N . GLY A 1 178 ? -8.220 51.115 8.914 1.00 46.55 177 GLY A N 1
ATOM 1246 C CA . GLY A 1 178 ? -9.103 50.277 8.097 1.00 47.00 177 GLY A CA 1
ATOM 1247 C C . GLY A 1 178 ? -9.730 51.047 6.947 1.00 47.43 177 GLY A C 1
ATOM 1248 O O . GLY A 1 178 ? -9.972 50.489 5.870 1.00 47.47 177 GLY A O 1
ATOM 1249 N N . LEU A 1 179 ? -9.981 52.337 7.178 1.00 47.68 178 LEU A N 1
ATOM 1250 C CA . LEU A 1 179 ? -10.492 53.237 6.151 1.00 47.99 178 LEU A CA 1
ATOM 1251 C C . LEU A 1 179 ? -9.499 53.427 4.990 1.00 48.37 178 LEU A C 1
ATOM 1252 O O . LEU A 1 179 ? -9.871 53.917 3.923 1.00 48.41 178 LEU A O 1
ATOM 1257 N N . ALA A 1 180 ? -8.241 53.040 5.194 1.00 48.95 179 ALA A N 1
ATOM 1258 C CA . ALA A 1 180 ? -7.326 52.841 4.068 1.00 49.35 179 ALA A CA 1
ATOM 1259 C C . ALA A 1 180 ? -7.624 51.476 3.411 1.00 49.69 179 ALA A C 1
ATOM 1260 O O . ALA A 1 180 ? -6.841 50.523 3.500 1.00 49.46 179 ALA A O 1
ATOM 1262 N N . ALA A 1 181 ? -8.804 51.406 2.792 1.00 50.15 180 ALA A N 1
ATOM 1263 C CA . ALA A 1 181 ? -9.260 50.275 1.988 1.00 50.38 180 ALA A CA 1
ATOM 1264 C C . ALA A 1 181 ? -9.385 50.751 0.540 1.00 50.63 180 ALA A C 1
ATOM 1265 O O . ALA A 1 181 ? -9.477 51.958 0.282 1.00 50.62 180 ALA A O 1
ATOM 1267 N N . LEU A 1 182 ? -9.389 49.814 -0.404 1.00 50.83 181 LEU A N 1
ATOM 1268 C CA . LEU A 1 182 ? -9.425 50.174 -1.826 1.00 50.97 181 LEU A CA 1
ATOM 1269 C C . LEU A 1 182 ? -10.851 50.446 -2.320 1.00 50.91 181 LEU A C 1
ATOM 1270 O O . LEU A 1 182 ? -11.513 49.558 -2.855 1.00 50.88 181 LEU A O 1
ATOM 1272 N N . ASP A 1 183 ? -11.318 51.678 -2.135 1.00 51.02 182 ASP A N 1
ATOM 1273 C CA . ASP A 1 183 ? -12.662 52.057 -2.586 1.00 51.18 182 ASP A CA 1
ATOM 1274 C C . ASP A 1 183 ? -12.662 52.990 -3.801 1.00 51.37 182 ASP A C 1
ATOM 1275 O O . ASP A 1 183 ? -13.582 53.794 -3.984 1.00 51.35 182 ASP A O 1
ATOM 1280 N N . VAL A 1 184 ? -11.622 52.882 -4.621 1.00 51.54 183 VAL A N 1
ATOM 1281 C CA . VAL A 1 184 ? -11.632 53.467 -5.955 1.00 51.71 183 VAL A CA 1
ATOM 1282 C C . VAL A 1 184 ? -12.192 52.415 -6.911 1.00 51.75 183 VAL A C 1
ATOM 1283 O O . VAL A 1 184 ? -11.871 51.230 -6.784 1.00 51.76 183 VAL A O 1
ATOM 1285 N N . GLY A 1 185 ? -13.040 52.851 -7.844 1.00 51.73 184 GLY A N 1
ATOM 1286 C CA . GLY A 1 185 ? -13.658 51.967 -8.844 1.00 51.80 184 GLY A CA 1
ATOM 1287 C C . GLY A 1 185 ? -14.104 50.595 -8.351 1.00 51.81 184 GLY A C 1
ATOM 1288 O O . GLY A 1 185 ? -14.727 50.463 -7.295 1.00 51.72 184 GLY A O 1
ATOM 1289 N N . VAL A 1 188 ? -19.030 50.599 -4.592 1.00 39.99 187 VAL A N 1
ATOM 1290 C CA . VAL A 1 188 ? -19.080 49.698 -5.744 1.00 40.07 187 VAL A CA 1
ATOM 1291 C C . VAL A 1 188 ? -20.499 49.178 -6.003 1.00 39.95 187 VAL A C 1
ATOM 1292 O O . VAL A 1 188 ? -21.153 49.610 -6.957 1.00 40.08 187 VAL A O 1
ATOM 1294 N N . SER A 1 189 ? -20.969 48.257 -5.162 1.00 39.64 188 SER A N 1
ATOM 1295 C CA . SER A 1 189 ? -22.300 47.679 -5.332 1.00 39.47 188 SER A CA 1
ATOM 1296 C C . SER A 1 189 ? -23.313 48.366 -4.423 1.00 39.48 188 SER A C 1
ATOM 1297 O O . SER A 1 189 ? -23.042 48.592 -3.243 1.00 39.52 188 SER A O 1
ATOM 1300 N N . PHE A 1 190 ? -24.465 48.710 -4.997 1.00 39.45 189 PHE A N 1
ATOM 1301 C CA . PHE A 1 190 ? -25.581 49.334 -4.272 1.00 39.31 189 PHE A CA 1
ATOM 1302 C C . PHE A 1 190 ? -26.917 48.847 -4.837 1.00 39.21 189 PHE A C 1
ATOM 1303 O O . PHE A 1 190 ? -26.960 48.291 -5.936 1.00 39.32 189 PHE A O 1
ATOM 1311 N N . ASP A 1 191 ? -28.003 49.070 -4.102 1.00 39.02 190 ASP A N 1
ATOM 1312 C CA . ASP A 1 191 ? -29.322 48.617 -4.547 1.00 38.80 190 ASP A CA 1
ATOM 1313 C C . ASP A 1 191 ? -29.920 49.568 -5.585 1.00 38.62 190 ASP A C 1
ATOM 1314 O O . ASP A 1 191 ? -30.145 50.748 -5.313 1.00 38.52 190 ASP A O 1
ATOM 1319 N N . GLY A 1 192 ? -30.179 49.025 -6.771 1.00 38.52 191 GLY A N 1
ATOM 1320 C CA . GLY A 1 192 ? -30.660 49.796 -7.913 1.00 38.38 191 GLY A CA 1
ATOM 1321 C C . GLY A 1 192 ? -32.070 50.334 -7.782 1.00 38.28 191 GLY A C 1
ATOM 1322 O O . GLY A 1 192 ? -32.369 51.406 -8.306 1.00 38.36 191 GLY A O 1
ATOM 1323 N N . ALA A 1 193 ? -32.937 49.594 -7.093 1.00 38.13 192 ALA A N 1
ATOM 1324 C CA . ALA A 1 193 ? -34.312 50.039 -6.841 1.00 38.12 192 ALA A CA 1
ATOM 1325 C C . ALA A 1 193 ? -34.365 51.251 -5.898 1.00 38.12 192 ALA A C 1
ATOM 1326 O O . ALA A 1 193 ? -35.257 52.097 -6.004 1.00 38.13 192 ALA A O 1
ATOM 1328 N N . GLN A 1 194 ? -33.399 51.323 -4.986 1.00 38.02 193 GLN A N 1
ATOM 1329 C CA . GLN A 1 194 ? -33.306 52.407 -4.018 1.00 37.93 193 GLN A CA 1
ATOM 1330 C C . GLN A 1 194 ? -32.716 53.665 -4.666 1.00 38.21 193 GLN A C 1
ATOM 1331 O O . GLN A 1 194 ? -33.117 54.795 -4.350 1.00 38.10 193 GLN A O 1
ATOM 1337 N N . PHE A 1 195 ? -31.757 53.456 -5.569 1.00 38.42 194 PHE A N 1
ATOM 1338 C CA . PHE A 1 195 ? -31.108 54.546 -6.298 1.00 38.53 194 PHE A CA 1
ATOM 1339 C C . PHE A 1 195 ? -31.143 54.266 -7.801 1.00 38.94 194 PHE A C 1
ATOM 1340 O O . PHE A 1 195 ? -30.128 53.847 -8.374 1.00 39.07 194 PHE A O 1
ATOM 1348 N N . PRO A 1 196 ? -32.311 54.490 -8.449 1.00 39.20 195 PRO A N 1
ATOM 1349 C CA . PRO A 1 196 ? -32.450 54.193 -9.884 1.00 39.23 195 PRO A CA 1
ATOM 1350 C C . PRO A 1 196 ? -31.499 54.994 -10.783 1.00 39.28 195 PRO A C 1
ATOM 1351 O O . PRO A 1 196 ? -31.121 54.511 -11.849 1.00 39.26 195 PRO A O 1
ATOM 1355 N N . ASP A 1 197 ? -31.112 56.193 -10.344 1.00 39.33 196 ASP A N 1
ATOM 1356 C CA . ASP A 1 197 ? -30.223 57.068 -11.120 1.00 39.43 196 ASP A CA 1
ATOM 1357 C C . ASP A 1 197 ? -28.814 57.180 -10.526 1.00 39.16 196 ASP A C 1
ATOM 1358 O O . ASP A 1 197 ? -28.155 58.209 -10.682 1.00 39.11 196 ASP A O 1
ATOM 1363 N N . GLY A 1 198 ? -28.358 56.125 -9.854 1.00 38.95 197 GLY A N 1
ATOM 1364 C CA . GLY A 1 198 ? -27.024 56.103 -9.252 1.00 38.68 197 GLY A CA 1
ATOM 1365 C C . GLY A 1 198 ? -26.936 56.818 -7.914 1.00 38.67 197 GLY A C 1
ATOM 1366 O O . GLY A 1 198 ? -27.892 57.471 -7.475 1.00 38.76 197 GLY A O 1
ATOM 1367 N N . VAL A 1 199 ? -25.775 56.705 -7.270 1.00 38.52 198 VAL A N 1
ATOM 1368 C CA . VAL A 1 199 ? -25.580 57.215 -5.913 1.00 38.14 198 VAL A CA 1
ATOM 1369 C C . VAL A 1 199 ? -24.106 57.450 -5.564 1.00 37.92 198 VAL A C 1
ATOM 1370 O O . VAL A 1 199 ? -23.231 56.676 -5.954 1.00 37.70 198 VAL A O 1
ATOM 1374 N N . ASN A 1 200 ? -23.844 58.532 -4.836 1.00 37.81 199 ASN A N 1
ATOM 1375 C CA . ASN A 1 200 ? -22.546 58.744 -4.210 1.00 37.76 199 ASN A CA 1
ATOM 1376 C C . ASN A 1 200 ? -22.478 57.922 -2.934 1.00 37.42 199 ASN A C 1
ATOM 1377 O O . ASN A 1 200 ? -23.416 57.932 -2.137 1.00 37.55 199 ASN A O 1
ATOM 1382 N N . VAL A 1 201 ? -21.379 57.207 -2.735 1.00 36.89 200 VAL A N 1
ATOM 1383 C CA . VAL A 1 201 ? -21.260 56.327 -1.576 1.00 36.43 200 VAL A CA 1
ATOM 1384 C C . VAL A 1 201 ? -20.170 56.807 -0.617 1.00 36.31 200 VAL A C 1
ATOM 1385 O O . VAL A 1 201 ? -18.992 56.812 -0.960 1.00 36.39 200 VAL A O 1
ATOM 1389 N N . GLU A 1 202 ? -20.581 57.221 0.578 1.00 36.11 201 GLU A N 1
ATOM 1390 C CA . GLU A 1 202 ? -19.654 57.603 1.644 1.00 35.80 201 GLU A CA 1
ATOM 1391 C C . GLU A 1 202 ? -19.489 56.466 2.656 1.00 35.65 201 GLU A C 1
ATOM 1392 O O . GLU A 1 202 ? -20.442 55.746 2.956 1.00 35.83 201 GLU A O 1
ATOM 1398 N N . VAL A 1 203 ? -18.275 56.303 3.173 1.00 35.45 202 VAL A N 1
ATOM 1399 C CA . VAL A 1 203 ? -17.986 55.284 4.189 1.00 35.32 202 VAL A CA 1
ATOM 1400 C C . VAL A 1 203 ? -17.201 55.962 5.305 1.00 35.29 202 VAL A C 1
ATOM 1401 O O . VAL A 1 203 ? -16.231 56.670 5.034 1.00 35.37 202 VAL A O 1
ATOM 1405 N N . LEU A 1 204 ? -17.612 55.749 6.553 1.00 35.15 203 LEU A N 1
ATOM 1406 C CA . LEU A 1 204 ? -17.091 56.561 7.652 1.00 35.16 203 LEU A CA 1
ATOM 1407 C C . LEU A 1 204 ? -17.052 55.879 9.013 1.00 35.41 203 LEU A C 1
ATOM 1408 O O . LEU A 1 204 ? -17.754 54.897 9.243 1.00 35.57 203 LEU A O 1
ATOM 1413 N N . THR A 1 205 ? -16.222 56.411 9.909 1.00 35.77 204 THR A N 1
ATOM 1414 C CA . THR A 1 205 ? -16.117 55.898 11.276 1.00 36.20 204 THR A CA 1
ATOM 1415 C C . THR A 1 205 ? -17.292 56.351 12.141 1.00 36.56 204 THR A C 1
ATOM 1416 O O . THR A 1 205 ? -18.032 57.263 11.771 1.00 36.71 204 THR A O 1
ATOM 1420 N N . ALA A 1 206 ? -17.458 55.704 13.291 1.00 36.98 205 ALA A N 1
ATOM 1421 C CA . ALA A 1 206 ? -18.464 56.102 14.272 1.00 37.35 205 ALA A CA 1
ATOM 1422 C C . ALA A 1 206 ? -18.038 57.410 14.940 1.00 37.56 205 ALA A C 1
ATOM 1423 O O . ALA A 1 206 ? -16.844 57.623 15.160 1.00 37.62 205 ALA A O 1
ATOM 1425 N N . PRO A 1 207 ? -19.008 58.294 15.256 1.00 37.82 206 PRO A N 1
ATOM 1426 C CA . PRO A 1 207 ? -18.693 59.546 15.952 1.00 38.00 206 PRO A CA 1
ATOM 1427 C C . PRO A 1 207 ? -17.995 59.296 17.289 1.00 38.27 206 PRO A C 1
ATOM 1428 O O . PRO A 1 207 ? -18.608 58.777 18.231 1.00 38.29 206 PRO A O 1
ATOM 1432 N N . VAL A 1 208 ? -16.711 59.641 17.340 1.00 38.53 207 VAL A N 1
ATOM 1433 C CA . VAL A 1 208 ? -15.923 59.594 18.568 1.00 38.69 207 VAL A CA 1
ATOM 1434 C C . VAL A 1 208 ? -15.485 61.023 18.898 1.00 38.71 207 VAL A C 1
ATOM 1435 O O . VAL A 1 208 ? -14.707 61.633 18.153 1.00 38.54 207 VAL A O 1
ATOM 1439 N N . ASP A 1 209 ? -16.008 61.542 20.010 1.00 38.77 208 ASP A N 1
ATOM 1440 C CA . ASP A 1 209 ? -15.733 62.904 20.485 1.00 38.75 208 ASP A CA 1
ATOM 1441 C C . ASP A 1 209 ? -15.961 63.968 19.398 1.00 38.74 208 ASP A C 1
ATOM 1442 O O . ASP A 1 209 ? -15.054 64.732 19.061 1.00 38.77 208 ASP A O 1
ATOM 1444 N N . GLY A 1 210 ? -17.174 63.987 18.848 1.00 38.58 209 GLY A N 1
ATOM 1445 C CA . GLY A 1 210 ? -17.602 65.007 17.892 1.00 38.39 209 GLY A CA 1
ATOM 1446 C C . GLY A 1 210 ? -16.917 65.002 16.536 1.00 38.50 209 GLY A C 1
ATOM 1447 O O . GLY A 1 210 ? -17.043 65.968 15.778 1.00 38.32 209 GLY A O 1
ATOM 1448 N N . ALA A 1 211 ? -16.210 63.917 16.220 1.00 38.55 210 ALA A N 1
ATOM 1449 C CA . ALA A 1 211 ? -15.442 63.828 14.977 1.00 38.79 210 ALA A CA 1
ATOM 1450 C C . ALA A 1 211 ? -15.612 62.494 14.251 1.00 39.00 210 ALA A C 1
ATOM 1451 O O . ALA A 1 211 ? -15.969 61.486 14.855 1.00 39.09 210 ALA A O 1
ATOM 1453 N N . VAL A 1 212 ? -15.328 62.505 12.952 1.00 39.43 211 VAL A N 1
ATOM 1454 C CA . VAL A 1 212 ? -15.580 61.376 12.060 1.00 39.92 211 VAL A CA 1
ATOM 1455 C C . VAL A 1 212 ? -14.572 61.387 10.909 1.00 40.34 211 VAL A C 1
ATOM 1456 O O . VAL A 1 212 ? -14.170 62.454 10.444 1.00 40.57 211 VAL A O 1
ATOM 1460 N N . TRP A 1 213 ? -14.154 60.203 10.465 1.00 40.85 212 TRP A N 1
ATOM 1461 C CA . TRP A 1 213 ? -13.256 60.072 9.310 1.00 41.37 212 TRP A CA 1
ATOM 1462 C C . TRP A 1 213 ? -14.008 59.390 8.174 1.00 41.72 212 TRP A C 1
ATOM 1463 O O . TRP A 1 213 ? -14.674 58.377 8.397 1.00 41.57 212 TRP A O 1
ATOM 1474 N N . MET A 1 214 ? -13.902 59.940 6.965 1.00 42.20 213 MET A N 1
ATOM 1475 C CA . MET A 1 214 ? -14.681 59.435 5.830 1.00 43.03 213 MET A CA 1
ATOM 1476 C C . MET A 1 214 ? -13.940 59.417 4.494 1.00 43.76 213 MET A C 1
ATOM 1477 O O . MET A 1 214 ? -12.924 60.096 4.323 1.00 43.89 213 MET A O 1
ATOM 1482 N N . ARG A 1 215 ? -14.478 58.646 3.549 1.00 44.75 214 ARG A N 1
ATOM 1483 C CA . ARG A 1 215 ? -14.013 58.632 2.157 1.00 45.81 214 ARG A CA 1
ATOM 1484 C C . ARG A 1 215 ? -15.200 58.473 1.207 1.00 46.38 214 ARG A C 1
ATOM 1485 O O . ARG A 1 215 ? -16.159 57.771 1.519 1.00 46.32 214 ARG A O 1
ATOM 1493 N N . VAL A 1 216 ? -15.134 59.141 0.058 1.00 47.43 215 VAL A N 1
ATOM 1494 C CA . VAL A 1 216 ? -16.242 59.151 -0.904 1.00 48.40 215 VAL A CA 1
ATOM 1495 C C . VAL A 1 216 ? -15.925 58.327 -2.145 1.00 49.18 215 VAL A C 1
ATOM 1496 O O . VAL A 1 216 ? -14.761 58.138 -2.500 1.00 49.37 215 VAL A O 1
ATOM 1500 N N . HIS A 1 217 ? -16.979 57.850 -2.799 1.00 50.05 216 HIS A N 1
ATOM 1501 C CA . HIS A 1 217 ? -16.881 57.246 -4.110 1.00 51.01 216 HIS A CA 1
ATOM 1502 C C . HIS A 1 217 ? -18.024 57.805 -4.941 1.00 51.91 216 HIS A C 1
ATOM 1503 O O . HIS A 1 217 ? -19.074 57.175 -5.068 1.00 52.08 216 HIS A O 1
ATOM 1510 N N . GLU A 1 218 ? -17.824 59.001 -5.491 1.00 53.15 217 GLU A N 1
ATOM 1511 C CA . GLU A 1 218 ? -18.869 59.670 -6.272 1.00 54.63 217 GLU A CA 1
ATOM 1512 C C . GLU A 1 218 ? -19.230 58.914 -7.550 1.00 55.14 217 GLU A C 1
ATOM 1513 O O . GLU A 1 218 ? -18.404 58.183 -8.103 1.00 55.25 217 GLU A O 1
ATOM 1519 N N . ARG A 1 219 ? -20.474 59.083 -7.997 1.00 56.08 218 ARG A N 1
ATOM 1520 C CA . ARG A 1 219 ? -21.013 58.321 -9.135 1.00 56.92 218 ARG A CA 1
ATOM 1521 C C . ARG A 1 219 ? -20.290 58.616 -10.460 1.00 57.41 218 ARG A C 1
ATOM 1522 O O . ARG A 1 219 ? -20.189 59.777 -10.878 1.00 57.43 218 ARG A O 1
ATOM 1530 N N . GLY A 1 220 ? -19.769 57.560 -11.090 1.00 57.96 219 GLY A N 1
ATOM 1531 C CA . GLY A 1 220 ? -19.068 57.667 -12.375 1.00 58.65 219 GLY A CA 1
ATOM 1532 C C . GLY A 1 220 ? -17.608 58.095 -12.297 1.00 59.15 219 GLY A C 1
ATOM 1533 O O . GLY A 1 220 ? -16.724 57.407 -12.827 1.00 59.20 219 GLY A O 1
ATOM 1534 N N . VAL A 1 221 ? -17.359 59.230 -11.637 1.00 59.52 220 VAL A N 1
ATOM 1535 C CA . VAL A 1 221 ? -16.013 59.821 -11.502 1.00 59.89 220 VAL A CA 1
ATOM 1536 C C . VAL A 1 221 ? -15.068 58.974 -10.620 1.00 60.15 220 VAL A C 1
ATOM 1537 O O . VAL A 1 221 ? -13.866 59.262 -10.527 1.00 60.25 220 VAL A O 1
ATOM 1541 N N . GLY A 1 222 ? -15.618 57.928 -9.994 1.00 60.36 221 GLY A N 1
ATOM 1542 C CA . GLY A 1 222 ? -14.868 57.036 -9.097 1.00 60.38 221 GLY A CA 1
ATOM 1543 C C . GLY A 1 222 ? -14.539 57.680 -7.758 1.00 60.36 221 GLY A C 1
ATOM 1544 O O . GLY A 1 222 ? -15.183 58.655 -7.346 1.00 60.51 221 GLY A O 1
ATOM 1545 N N . GLU A 1 223 ? -13.540 57.130 -7.070 1.00 60.16 222 GLU A N 1
ATOM 1546 C CA . GLU A 1 223 ? -13.001 57.760 -5.868 1.00 59.87 222 GLU A CA 1
ATOM 1547 C C . GLU A 1 223 ? -12.297 59.041 -6.316 1.00 59.61 222 GLU A C 1
ATOM 1548 O O . GLU A 1 223 ? -11.227 58.977 -6.929 1.00 59.61 222 GLU A O 1
ATOM 1554 N N . THR A 1 224 ? -12.909 60.196 -6.047 1.00 59.19 223 THR A N 1
ATOM 1555 C CA . THR A 1 224 ? -12.331 61.472 -6.495 1.00 58.65 223 THR A CA 1
ATOM 1556 C C . THR A 1 224 ? -12.342 62.565 -5.423 1.00 57.96 223 THR A C 1
ATOM 1557 O O . THR A 1 224 ? -13.405 63.047 -5.021 1.00 57.98 223 THR A O 1
ATOM 1559 N N . ARG A 1 225 ? -11.135 62.923 -4.973 1.00 56.98 224 ARG A N 1
ATOM 1560 C CA . ARG A 1 225 ? -10.879 64.045 -4.057 1.00 55.79 224 ARG A CA 1
ATOM 1561 C C . ARG A 1 225 ? -11.892 64.205 -2.901 1.00 54.72 224 ARG A C 1
ATOM 1562 O O . ARG A 1 225 ? -12.183 63.242 -2.183 1.00 54.46 224 ARG A O 1
ATOM 1564 N N . SER A 1 226 ? -12.401 65.425 -2.733 1.00 53.26 225 SER A N 1
ATOM 1565 C CA . SER A 1 226 ? -13.325 65.766 -1.661 1.00 51.85 225 SER A CA 1
ATOM 1566 C C . SER A 1 226 ? -14.675 66.132 -2.232 1.00 50.69 225 SER A C 1
ATOM 1567 O O . SER A 1 226 ? -14.778 66.739 -3.302 1.00 50.37 225 SER A O 1
ATOM 1570 N N . CYS A 1 227 ? -15.713 65.785 -1.489 1.00 49.26 226 CYS A N 1
ATOM 1571 C CA . CYS A 1 227 ? -17.062 66.006 -1.947 1.00 48.06 226 CYS A CA 1
ATOM 1572 C C . CYS A 1 227 ? -17.881 66.782 -0.914 1.00 46.93 226 CYS A C 1
ATOM 1573 O O . CYS A 1 227 ? -18.285 66.229 0.119 1.00 46.98 226 CYS A O 1
ATOM 1576 N N . GLY A 1 228 ? -18.119 68.060 -1.206 1.00 45.38 227 GLY A N 1
ATOM 1577 C CA . GLY A 1 228 ? -18.881 68.941 -0.322 1.00 43.58 227 GLY A CA 1
ATOM 1578 C C . GLY A 1 228 ? -20.167 68.326 0.201 1.00 42.31 227 GLY A C 1
ATOM 1579 O O . GLY A 1 228 ? -20.298 68.050 1.396 1.00 42.21 227 GLY A O 1
ATOM 1580 N N . THR A 1 229 ? -21.111 68.100 -0.706 1.00 41.00 228 THR A N 1
ATOM 1581 C CA . THR A 1 229 ? -22.421 67.560 -0.366 1.00 39.73 228 THR A CA 1
ATOM 1582 C C . THR A 1 229 ? -22.337 66.154 0.263 1.00 38.65 228 THR A C 1
ATOM 1583 O O . THR A 1 229 ? -23.126 65.809 1.152 1.00 38.24 228 THR A O 1
ATOM 1586 N N . GLY A 1 230 ? -21.366 65.363 -0.192 1.00 37.42 229 GLY A N 1
ATOM 1587 C CA . GLY A 1 230 ? -21.085 64.052 0.387 1.00 35.85 229 GLY A CA 1
ATOM 1588 C C . GLY A 1 230 ? -20.561 64.107 1.812 1.00 34.82 229 GLY A C 1
ATOM 1589 O O . GLY A 1 230 ? -20.796 63.197 2.608 1.00 34.76 229 GLY A O 1
ATOM 1590 N N . THR A 1 231 ? -19.838 65.173 2.131 1.00 33.72 230 THR A N 1
ATOM 1591 C CA . THR A 1 231 ? -19.355 65.391 3.487 1.00 32.71 230 THR A CA 1
ATOM 1592 C C . THR A 1 231 ? -20.530 65.722 4.404 1.00 32.10 230 THR A C 1
ATOM 1593 O O . THR A 1 231 ? -20.560 65.312 5.566 1.00 31.98 230 THR A O 1
ATOM 1597 N N . VAL A 1 232 ? -21.495 66.458 3.858 1.00 31.39 231 VAL A N 1
ATOM 1598 C CA . VAL A 1 232 ? -22.714 66.807 4.568 1.00 30.47 231 VAL A CA 1
ATOM 1599 C C . VAL A 1 232 ? -23.541 65.549 4.811 1.00 30.31 231 VAL A C 1
ATOM 1600 O O . VAL A 1 232 ? -24.068 65.361 5.909 1.00 30.34 231 VAL A O 1
ATOM 1604 N N . ALA A 1 233 ? -23.633 64.689 3.794 1.00 29.84 232 ALA A N 1
ATOM 1605 C CA . ALA A 1 233 ? -24.358 63.423 3.909 1.00 29.43 232 ALA A CA 1
ATOM 1606 C C . ALA A 1 233 ? -23.737 62.545 4.984 1.00 29.32 232 ALA A C 1
ATOM 1607 O O . ALA A 1 233 ? -24.453 61.905 5.752 1.00 29.25 232 ALA A O 1
ATOM 1609 N N . ALA A 1 234 ? -22.406 62.542 5.050 1.00 29.09 233 ALA A N 1
ATOM 1610 C CA . ALA A 1 234 ? -21.687 61.700 6.002 1.00 28.98 233 ALA A CA 1
ATOM 1611 C C . ALA A 1 234 ? -22.015 62.102 7.435 1.00 28.84 233 ALA A C 1
ATOM 1612 O O . ALA A 1 234 ? -22.359 61.254 8.256 1.00 28.76 233 ALA A O 1
ATOM 1614 N N . ALA A 1 235 ? -21.937 63.401 7.712 1.00 28.73 234 ALA A N 1
ATOM 1615 C CA . ALA A 1 235 ? -22.180 63.940 9.049 1.00 28.67 234 ALA A CA 1
ATOM 1616 C C . ALA A 1 235 ? -23.627 63.748 9.492 1.00 28.74 234 ALA A C 1
ATOM 1617 O O . ALA A 1 235 ? -23.899 63.469 10.665 1.00 28.95 234 ALA A O 1
ATOM 1619 N N . VAL A 1 236 ? -24.552 63.907 8.551 1.00 28.46 235 VAL A N 1
ATOM 1620 C CA . VAL A 1 236 ? -25.965 63.671 8.819 1.00 28.23 235 VAL A CA 1
ATOM 1621 C C . VAL A 1 236 ? -26.181 62.242 9.316 1.00 28.24 235 VAL A C 1
ATOM 1622 O O . VAL A 1 236 ? -26.810 62.033 10.346 1.00 28.47 235 VAL A O 1
ATOM 1626 N N . ALA A 1 237 ? -25.620 61.274 8.599 1.00 28.26 236 ALA A N 1
ATOM 1627 C CA . ALA A 1 237 ? -25.768 59.870 8.939 1.00 28.51 236 ALA A CA 1
ATOM 1628 C C . ALA A 1 237 ? -25.105 59.523 10.268 1.00 28.89 236 ALA A C 1
ATOM 1629 O O . ALA A 1 237 ? -25.574 58.635 10.988 1.00 28.88 236 ALA A O 1
ATOM 1631 N N . ALA A 1 238 ? -24.016 60.218 10.589 1.00 29.33 237 ALA A N 1
ATOM 1632 C CA . ALA A 1 238 ? -23.301 59.983 11.844 1.00 29.75 237 ALA A CA 1
ATOM 1633 C C . ALA A 1 238 ? -24.073 60.539 13.048 1.00 30.18 237 ALA A C 1
ATOM 1634 O O . ALA A 1 238 ? -24.193 59.872 14.075 1.00 30.59 237 ALA A O 1
ATOM 1636 N N . LEU A 1 239 ? -24.594 61.757 12.911 1.00 30.56 238 LEU A N 1
ATOM 1637 C CA . LEU A 1 239 ? -25.479 62.359 13.905 1.00 30.74 238 LEU A CA 1
ATOM 1638 C C . LEU A 1 239 ? -26.690 61.465 14.160 1.00 31.10 238 LEU A C 1
ATOM 1639 O O . LEU A 1 239 ? -27.009 61.149 15.310 1.00 31.28 238 LEU A O 1
ATOM 1644 N N . ALA A 1 240 ? -27.346 61.045 13.081 1.00 31.32 239 ALA A N 1
ATOM 1645 C CA . ALA A 1 240 ? -28.519 60.173 13.162 1.00 31.55 239 ALA A CA 1
ATOM 1646 C C . ALA A 1 240 ? -28.233 58.819 13.817 1.00 31.72 239 ALA A C 1
ATOM 1647 O O . ALA A 1 240 ? -29.111 58.247 14.452 1.00 31.87 239 ALA A O 1
ATOM 1649 N N . ALA A 1 241 ? -27.011 58.311 13.664 1.00 32.10 240 ALA A N 1
ATOM 1650 C CA . ALA A 1 241 ? -26.612 57.052 14.306 1.00 32.59 240 ALA A CA 1
ATOM 1651 C C . ALA A 1 241 ? -26.419 57.220 15.817 1.00 32.95 240 ALA A C 1
ATOM 1652 O O . ALA A 1 241 ? -26.530 56.257 16.577 1.00 32.72 240 ALA A O 1
ATOM 1654 N N . VAL A 1 242 ? -26.123 58.450 16.236 1.00 33.49 241 VAL A N 1
ATOM 1655 C CA . VAL A 1 242 ? -25.994 58.797 17.656 1.00 33.79 241 VAL A CA 1
ATOM 1656 C C . VAL A 1 242 ? -27.320 59.322 18.234 1.00 33.82 241 VAL A C 1
ATOM 1657 O O . VAL A 1 242 ? -27.374 59.781 19.375 1.00 33.76 241 VAL A O 1
ATOM 1659 N N . GLY A 1 243 ? -28.379 59.255 17.430 1.00 33.93 242 GLY A N 1
ATOM 1660 C CA . GLY A 1 243 ? -29.709 59.683 17.844 1.00 34.23 242 GLY A CA 1
ATOM 1661 C C . GLY A 1 243 ? -30.012 61.166 17.705 1.00 34.57 242 GLY A C 1
ATOM 1662 O O . GLY A 1 243 ? -30.974 61.654 18.300 1.00 34.63 242 GLY A O 1
ATOM 1663 N N . SER A 1 244 ? -29.215 61.885 16.914 1.00 34.81 243 SER A N 1
ATOM 1664 C CA . SER A 1 244 ? -29.377 63.338 16.772 1.00 34.98 243 SER A CA 1
ATOM 1665 C C . SER A 1 244 ? -29.788 63.761 15.363 1.00 34.99 243 SER A C 1
ATOM 1666 O O . SER A 1 244 ? -29.023 63.595 14.410 1.00 35.22 243 SER A O 1
ATOM 1669 N N . PRO A 1 245 ? -30.999 64.321 15.224 1.00 34.91 244 PRO A N 1
ATOM 1670 C CA . PRO A 1 245 ? -31.413 64.831 13.918 1.00 34.70 244 PRO A CA 1
ATOM 1671 C C . PRO A 1 245 ? -30.618 66.071 13.515 1.00 34.67 244 PRO A C 1
ATOM 1672 O O . PRO A 1 245 ? -30.552 66.401 12.334 1.00 35.18 244 PRO A O 1
ATOM 1676 N N . THR A 1 246 ? -30.027 66.750 14.493 1.00 34.54 245 THR A N 1
ATOM 1677 C CA . THR A 1 246 ? -29.280 67.985 14.263 1.00 34.27 245 THR A CA 1
ATOM 1678 C C . THR A 1 246 ? -28.055 68.047 15.178 1.00 34.37 245 THR A C 1
ATOM 1679 O O . THR A 1 246 ? -28.054 67.478 16.273 1.00 34.33 245 THR A O 1
ATOM 1683 N N . GLY A 1 247 ? -27.012 68.737 14.724 1.00 34.49 246 GLY A N 1
ATOM 1684 C CA . GLY A 1 247 ? -25.803 68.913 15.515 1.00 34.57 246 GLY A CA 1
ATOM 1685 C C . GLY A 1 247 ? -24.629 69.390 14.692 1.00 34.83 246 GLY A C 1
ATOM 1686 O O . GLY A 1 247 ? -24.798 69.869 13.577 1.00 34.65 246 GLY A O 1
ATOM 1687 N N . THR A 1 248 ? -23.434 69.244 15.257 1.00 35.29 247 THR A N 1
ATOM 1688 C CA . THR A 1 248 ? -22.192 69.682 14.639 1.00 35.64 247 THR A CA 1
ATOM 1689 C C . THR A 1 248 ? -21.159 68.564 14.748 1.00 35.78 247 THR A C 1
ATOM 1690 O O . THR A 1 248 ? -20.918 68.048 15.837 1.00 35.84 247 THR A O 1
ATOM 1694 N N . LEU A 1 249 ? -20.572 68.184 13.613 1.00 36.00 248 LEU A N 1
ATOM 1695 C CA . LEU A 1 249 ? -19.465 67.225 13.575 1.00 36.12 248 LEU A CA 1
ATOM 1696 C C . LEU A 1 249 ? -18.293 67.791 12.797 1.00 36.26 248 LEU A C 1
ATOM 1697 O O . LEU A 1 249 ? -18.473 68.401 11.744 1.00 36.14 248 LEU A O 1
ATOM 1702 N N . THR A 1 250 ? -17.093 67.581 13.322 1.00 36.41 249 THR A N 1
ATOM 1703 C CA . THR A 1 250 ? -15.893 67.760 12.539 1.00 36.79 249 THR A CA 1
ATOM 1704 C C . THR A 1 250 ? -15.785 66.512 11.672 1.00 37.03 249 THR A C 1
ATOM 1705 O O . THR A 1 250 ? -16.025 65.398 12.142 1.00 36.99 249 THR A O 1
ATOM 1709 N N . VAL A 1 251 ? -15.459 66.702 10.398 1.00 37.36 250 VAL A N 1
ATOM 1710 C CA . VAL A 1 251 ? -15.313 65.577 9.479 1.00 37.81 250 VAL A CA 1
ATOM 1711 C C . VAL A 1 251 ? -13.924 65.571 8.824 1.00 38.45 250 VAL A C 1
ATOM 1712 O O . VAL A 1 251 ? -13.580 66.470 8.053 1.00 38.47 250 VAL A O 1
ATOM 1716 N N . HIS A 1 252 ? -13.132 64.558 9.158 1.00 39.17 251 HIS A N 1
ATOM 1717 C CA . HIS A 1 252 ? -11.798 64.396 8.601 1.00 39.90 251 HIS A CA 1
ATOM 1718 C C . HIS A 1 252 ? -11.878 63.757 7.224 1.00 40.35 251 HIS A C 1
ATOM 1719 O O . HIS A 1 252 ? -12.363 62.635 7.059 1.00 40.32 251 HIS A O 1
ATOM 1726 N N . VAL A 1 253 ? -11.381 64.489 6.241 1.00 41.10 252 VAL A N 1
ATOM 1727 C CA . VAL A 1 253 ? -11.463 64.105 4.844 1.00 41.94 252 VAL A CA 1
ATOM 1728 C C . VAL A 1 253 ? -10.056 64.170 4.228 1.00 42.36 252 VAL A C 1
ATOM 1729 O O . VAL A 1 253 ? -9.204 64.913 4.727 1.00 42.61 252 V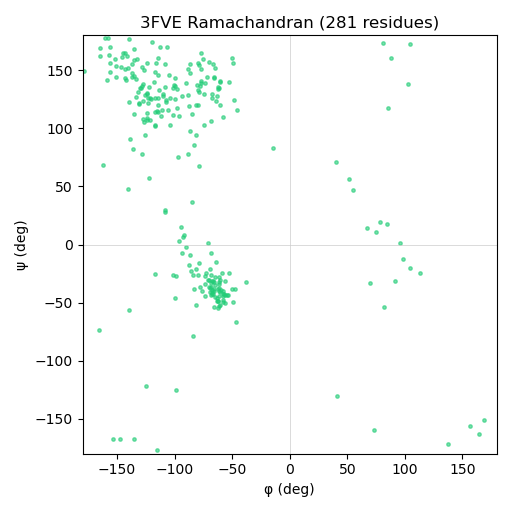AL A O 1
ATOM 1733 N N . PRO A 1 254 ? -9.786 63.368 3.173 1.00 42.72 253 PRO A N 1
ATOM 1734 C CA . PRO A 1 254 ? -8.484 63.483 2.492 1.00 42.66 253 PRO A CA 1
ATOM 1735 C C . PRO A 1 254 ? -8.119 64.945 2.224 1.00 42.34 253 PRO A C 1
ATOM 1736 O O . PRO A 1 254 ? -8.834 65.648 1.496 1.00 42.55 253 PRO A O 1
ATOM 1740 N N . GLY A 1 255 ? -7.035 65.397 2.851 1.00 41.79 254 GLY A N 1
ATOM 1741 C CA . GLY A 1 255 ? -6.565 66.768 2.701 1.00 41.16 254 GLY A CA 1
ATOM 1742 C C . GLY A 1 255 ? -6.670 67.602 3.965 1.00 40.81 254 GLY A C 1
ATOM 1743 O O . GLY A 1 255 ? -5.942 68.581 4.123 1.00 40.86 254 GLY A O 1
ATOM 1744 N N . GLY A 1 256 ? -7.575 67.227 4.865 1.00 40.35 255 GLY A N 1
ATOM 1745 C CA . GLY A 1 256 ? -7.787 67.990 6.094 1.00 39.67 255 GLY A CA 1
ATOM 1746 C C . GLY A 1 256 ? -9.160 67.779 6.704 1.00 39.24 255 GLY A C 1
ATOM 1747 O O . GLY A 1 256 ? -9.807 66.759 6.468 1.00 39.39 255 GLY A O 1
ATOM 1748 N N . GLU A 1 257 ? -9.611 68.754 7.486 1.00 38.51 256 GLU A N 1
ATOM 1749 C CA . GLU A 1 257 ? -10.893 68.644 8.164 1.00 37.78 256 GLU A CA 1
ATOM 1750 C C . GLU A 1 257 ? -11.832 69.828 7.918 1.00 37.06 256 GLU A C 1
ATOM 1751 O O . GLU A 1 257 ? -11.400 70.958 7.697 1.00 36.99 256 GLU A O 1
ATOM 1757 N N . VAL A 1 258 ? -13.128 69.542 7.965 1.00 36.21 257 VAL A N 1
ATOM 1758 C CA . VAL A 1 258 ? -14.170 70.549 7.836 1.00 35.08 257 VAL A CA 1
ATOM 1759 C C . VAL A 1 258 ? -15.222 70.287 8.906 1.00 34.78 257 VAL A C 1
ATOM 1760 O O . VAL A 1 258 ? -15.213 69.234 9.547 1.00 34.90 257 VAL A O 1
ATOM 1764 N N . VAL A 1 259 ? -16.119 71.246 9.103 1.00 34.09 258 VAL A N 1
ATOM 1765 C CA . VAL A 1 259 ? -17.137 71.140 10.138 1.00 33.45 258 VAL A CA 1
ATOM 1766 C C . VAL A 1 259 ? -18.527 71.269 9.518 1.00 33.43 258 VAL A C 1
ATOM 1767 O O . VAL A 1 259 ? -18.838 72.268 8.869 1.00 33.41 258 VAL A O 1
ATOM 1771 N N . VAL A 1 260 ? -19.352 70.247 9.710 1.00 33.31 259 VAL A N 1
ATOM 1772 C CA . VAL A 1 260 ? -20.728 70.273 9.236 1.00 33.31 259 VAL A CA 1
ATOM 1773 C C . VAL A 1 260 ? -21.680 70.631 10.376 1.00 33.60 259 VAL A C 1
ATOM 1774 O O . VAL A 1 260 ? -21.539 70.132 11.497 1.00 33.53 259 VAL A O 1
ATOM 1778 N N . THR A 1 261 ? -22.634 71.513 10.085 1.00 33.91 260 THR A N 1
ATOM 1779 C CA . THR A 1 261 ? -23.726 71.809 11.004 1.00 34.16 260 THR A CA 1
ATOM 1780 C C . THR A 1 261 ? -25.048 71.500 10.322 1.00 34.48 260 THR A C 1
ATOM 1781 O O . THR A 1 261 ? -25.316 71.992 9.220 1.00 34.57 260 THR A O 1
ATOM 1785 N N . VAL A 1 262 ? -25.857 70.670 10.977 1.00 34.63 261 VAL A N 1
ATOM 1786 C CA . VAL A 1 262 ? -27.190 70.348 10.500 1.00 34.76 261 VAL A CA 1
ATOM 1787 C C . VAL A 1 262 ? -28.219 70.989 11.423 1.00 35.23 261 VAL A C 1
ATOM 1788 O O . VAL A 1 262 ? -28.163 70.831 12.649 1.00 34.88 261 VAL A O 1
ATOM 1792 N N . THR A 1 263 ? -29.141 71.733 10.820 1.00 35.89 262 THR A N 1
ATOM 1793 C CA . THR A 1 263 ? -30.268 72.325 11.535 1.00 36.61 262 THR A CA 1
ATOM 1794 C C . THR A 1 263 ? -31.564 71.688 11.013 1.00 37.26 262 THR A C 1
ATOM 1795 O O . THR A 1 263 ? -31.516 70.772 10.185 1.00 37.26 262 THR A O 1
ATOM 1799 N N . ASP A 1 264 ? -32.717 72.141 11.505 1.00 38.03 263 ASP A N 1
ATOM 1800 C CA . ASP A 1 264 ? -34.000 71.664 10.970 1.00 38.56 263 ASP A CA 1
ATOM 1801 C C . ASP A 1 264 ? -34.112 72.050 9.503 1.00 38.09 263 ASP A C 1
ATOM 1802 O O . ASP A 1 264 ? -34.430 71.215 8.650 1.00 38.15 263 ASP A O 1
ATOM 1807 N N . ALA A 1 265 ? -33.818 73.320 9.230 1.00 37.42 264 ALA A N 1
ATOM 1808 C CA . ALA A 1 265 ? -34.065 73.931 7.933 1.00 36.82 264 ALA A CA 1
ATOM 1809 C C . ALA A 1 265 ? -33.051 73.536 6.858 1.00 36.41 264 ALA A C 1
ATOM 1810 O O . ALA A 1 265 ? -33.430 73.308 5.708 1.00 36.33 264 ALA A O 1
ATOM 1812 N N . THR A 1 266 ? -31.774 73.457 7.234 1.00 35.87 265 THR A N 1
ATOM 1813 C CA . THR A 1 266 ? -30.688 73.333 6.261 1.00 35.26 265 THR A CA 1
ATOM 1814 C C . THR A 1 266 ? -29.439 72.641 6.828 1.00 34.79 265 THR A C 1
ATOM 1815 O O . THR A 1 266 ? -29.488 72.027 7.892 1.00 34.82 265 THR A O 1
ATOM 1819 N N . SER A 1 267 ? -28.338 72.724 6.089 1.00 34.26 266 SER A N 1
ATOM 1820 C CA . SER A 1 267 ? -27.041 72.226 6.532 1.00 33.91 266 SER A CA 1
ATOM 1821 C C . SER A 1 267 ? -25.941 73.190 6.095 1.00 33.28 266 SER A C 1
ATOM 1822 O O . SER A 1 267 ? -26.078 73.877 5.083 1.00 33.14 266 SER A O 1
ATOM 1825 N N . PHE A 1 268 ? -24.853 73.232 6.856 1.00 32.58 267 PHE A N 1
ATOM 1826 C CA . PHE A 1 268 ? -23.757 74.143 6.570 1.00 32.14 267 PHE A CA 1
ATOM 1827 C C . PHE A 1 268 ? -22.463 73.386 6.536 1.00 32.09 267 PHE A C 1
ATOM 1828 O O . PHE A 1 268 ? -22.212 72.543 7.403 1.00 32.42 267 PHE A O 1
ATOM 1836 N N . LEU A 1 269 ? -21.633 73.691 5.545 1.00 31.63 268 LEU A N 1
ATOM 1837 C CA . LEU A 1 269 ? -20.291 73.147 5.517 1.00 31.18 268 LEU A CA 1
ATOM 1838 C C . LEU A 1 269 ? -19.319 74.303 5.687 1.00 31.11 268 LEU A C 1
ATOM 1839 O O . LEU A 1 269 ? -19.388 75.301 4.964 1.00 31.27 268 LEU A O 1
ATOM 1844 N N . ARG A 1 270 ? -18.436 74.169 6.669 1.00 30.99 269 ARG A N 1
ATOM 1845 C CA . ARG A 1 270 ? -17.473 75.207 7.012 1.00 30.82 269 ARG A CA 1
ATOM 1846 C C . ARG A 1 270 ? -16.045 74.673 6.945 1.00 30.90 269 ARG A C 1
ATOM 1847 O O . ARG A 1 270 ? -15.719 73.661 7.569 1.00 30.79 269 ARG A O 1
ATOM 1855 N N . GLY A 1 271 ? -15.193 75.356 6.185 1.00 31.10 270 GLY A N 1
ATOM 1856 C CA . GLY A 1 271 ? -13.805 74.933 6.041 1.00 30.86 270 GLY A CA 1
ATOM 1857 C C . GLY A 1 271 ? -12.904 76.044 5.543 1.00 31.14 270 GLY A C 1
ATOM 1858 O O . GLY A 1 271 ? -13.379 77.150 5.256 1.00 30.89 270 GLY A O 1
ATOM 1859 N N . PRO A 1 272 ? -11.591 75.751 5.427 1.00 31.20 271 PRO A N 1
ATOM 1860 C CA . PRO A 1 272 ? -10.591 76.719 4.974 1.00 31.02 271 PRO A CA 1
ATOM 1861 C C . PRO A 1 272 ? -10.633 76.967 3.471 1.00 31.36 271 PRO A C 1
ATOM 1862 O O . PRO A 1 272 ? -11.175 76.161 2.703 1.00 31.49 271 PRO A O 1
ATOM 1866 N N . SER A 1 273 ? -10.072 78.105 3.073 1.00 31.45 272 SER A N 1
ATOM 1867 C CA . SER A 1 273 ? -9.826 78.430 1.682 1.00 31.18 272 SER A CA 1
ATOM 1868 C C . SER A 1 273 ? -8.493 79.167 1.637 1.00 31.19 272 SER A C 1
ATOM 1869 O O . SER A 1 273 ? -8.181 79.945 2.540 1.00 31.24 272 SER A O 1
ATOM 1872 N N . VAL A 1 274 ? -7.705 78.892 0.602 1.00 31.06 273 VAL A N 1
ATOM 1873 C CA . VAL A 1 274 ? -6.400 79.520 0.427 1.00 30.96 273 VAL A CA 1
ATOM 1874 C C . VAL A 1 274 ? -6.316 80.089 -0.981 1.00 31.04 273 VAL A C 1
ATOM 1875 O O . VAL A 1 274 ? -6.722 79.434 -1.940 1.00 31.10 273 VAL A O 1
ATOM 1879 N N . LEU A 1 275 ? -5.825 81.319 -1.094 1.00 31.06 274 LEU A N 1
ATOM 1880 C CA . LEU A 1 275 ? -5.487 81.912 -2.386 1.00 30.97 274 LEU A CA 1
ATOM 1881 C C . LEU A 1 275 ? -3.971 82.080 -2.475 1.00 31.38 274 LEU A C 1
ATOM 1882 O O . LEU A 1 275 ? -3.374 82.900 -1.765 1.00 31.53 274 LEU A O 1
ATOM 1887 N N . VAL A 1 276 ? -3.354 81.277 -3.336 1.00 31.44 275 VAL A N 1
ATOM 1888 C CA . VAL A 1 276 ? -1.909 81.188 -3.406 1.00 31.63 275 VAL A CA 1
ATOM 1889 C C . VAL A 1 276 ? -1.315 82.299 -4.266 1.00 32.07 275 VAL A C 1
ATOM 1890 O O . VAL A 1 276 ? -0.256 82.836 -3.939 1.00 32.19 275 VAL A O 1
ATOM 1894 N N . ALA A 1 277 ? -1.988 82.639 -5.363 1.00 32.44 276 ALA A N 1
ATOM 1895 C CA . ALA A 1 277 ? -1.422 83.576 -6.334 1.00 32.87 276 ALA A CA 1
ATOM 1896 C C . ALA A 1 277 ? -2.480 84.370 -7.085 1.00 33.45 276 ALA A C 1
ATOM 1897 O O . ALA A 1 277 ? -3.610 83.920 -7.251 1.00 33.43 276 ALA A O 1
ATOM 1899 N N . ARG A 1 278 ? -2.089 85.558 -7.533 1.00 34.18 277 ARG A N 1
ATOM 1900 C CA . ARG A 1 278 ? -2.923 86.421 -8.349 1.00 35.57 277 ARG A CA 1
ATOM 1901 C C . ARG A 1 278 ? -2.058 86.992 -9.461 1.00 35.13 277 ARG A C 1
ATOM 1902 O O . ARG A 1 278 ? -0.861 87.186 -9.275 1.00 35.28 277 ARG A O 1
ATOM 1910 N N . GLY A 1 279 ? -2.642 87.236 -10.628 1.00 35.26 278 GLY A N 1
ATOM 1911 C CA . GLY A 1 279 ? -1.868 87.795 -11.728 1.00 35.43 278 GLY A CA 1
ATOM 1912 C C . GLY A 1 279 ? -2.540 87.788 -13.081 1.00 35.84 278 GLY A C 1
ATOM 1913 O O . GLY A 1 279 ? -3.763 87.843 -13.183 1.00 35.73 278 GLY A O 1
ATOM 1914 N N . ASP A 1 280 ? -1.722 87.709 -14.122 1.00 36.37 279 ASP A N 1
ATOM 1915 C CA . ASP A 1 280 ? -2.186 87.816 -15.490 1.00 37.09 279 ASP A CA 1
ATOM 1916 C C . ASP A 1 280 ? -1.781 86.613 -16.313 1.00 36.94 279 ASP A C 1
ATOM 1917 O O . ASP A 1 280 ? -0.622 86.216 -16.313 1.00 36.78 279 ASP A O 1
ATOM 1922 N N . LEU A 1 281 ? -2.747 86.037 -17.014 1.00 37.11 280 LEU A N 1
ATOM 1923 C CA . LEU A 1 281 ? -2.455 85.124 -18.104 1.00 37.32 280 LEU A CA 1
ATOM 1924 C C . LEU A 1 281 ? -2.044 85.960 -19.293 1.00 37.54 280 LEU A C 1
ATOM 1925 O O . LEU A 1 281 ? -2.611 87.028 -19.528 1.00 37.57 280 LEU A O 1
ATOM 1930 N N . ALA A 1 282 ? -1.054 85.482 -20.036 1.00 38.11 281 ALA A N 1
ATOM 1931 C CA . ALA A 1 282 ? -0.630 86.139 -21.264 1.00 38.68 281 ALA A CA 1
ATOM 1932 C C . ALA A 1 282 ? -1.739 86.016 -22.315 1.00 39.35 281 ALA A C 1
ATOM 1933 O O . ALA A 1 282 ? -2.222 84.916 -22.592 1.00 39.55 281 ALA A O 1
ATOM 1935 N N . ASP A 1 283 ? -2.154 87.151 -22.875 1.00 40.21 282 ASP A N 1
ATOM 1936 C CA . ASP A 1 283 ? -3.261 87.198 -23.842 1.00 40.97 282 ASP A CA 1
ATOM 1937 C C . ASP A 1 283 ? -3.009 86.311 -25.066 1.00 40.87 282 ASP A C 1
ATOM 1938 O O . ASP A 1 283 ? -3.910 85.602 -25.523 1.00 40.94 282 ASP A O 1
ATOM 1943 N N . ASP A 1 284 ? -1.783 86.351 -25.585 1.00 40.75 283 ASP A N 1
ATOM 1944 C CA . ASP A 1 284 ? -1.393 85.521 -26.726 1.00 40.78 283 ASP A CA 1
ATOM 1945 C C . ASP A 1 284 ? -1.538 84.037 -26.428 1.00 40.55 283 ASP A C 1
ATOM 1946 O O . ASP A 1 284 ? -1.962 83.261 -27.287 1.00 40.42 283 ASP A O 1
ATOM 1951 N N . TRP A 1 285 ? -1.182 83.657 -25.204 1.00 40.39 284 TRP A N 1
ATOM 1952 C CA . TRP A 1 285 ? -1.290 82.279 -24.755 1.00 40.40 284 TRP A CA 1
ATOM 1953 C C . TRP A 1 285 ? -2.756 81.825 -24.707 1.00 40.77 284 TRP A C 1
ATOM 1954 O O . TRP A 1 285 ? -3.090 80.739 -25.178 1.00 40.63 284 TRP A O 1
ATOM 1965 N N . TRP A 1 286 ? -3.617 82.675 -24.149 1.00 41.42 285 TRP A N 1
ATOM 1966 C CA . TRP A 1 286 ? -5.056 82.431 -24.077 1.00 42.06 285 TRP A CA 1
ATOM 1967 C C . TRP A 1 286 ? -5.678 82.218 -25.455 1.00 42.45 285 TRP A C 1
ATOM 1968 O O . TRP A 1 286 ? -6.474 81.300 -25.639 1.00 42.48 285 TRP A O 1
ATOM 1979 N N . ASN A 1 287 ? -5.302 83.059 -26.416 1.00 43.04 286 ASN A N 1
ATOM 1980 C CA . ASN A 1 287 ? -5.801 82.949 -27.787 1.00 43.79 286 ASN A CA 1
ATOM 1981 C C . ASN A 1 287 ? -5.425 81.631 -28.457 1.00 44.35 286 ASN A C 1
ATOM 1982 O O . ASN A 1 287 ? -6.296 80.915 -28.960 1.00 44.52 286 ASN A O 1
ATOM 1987 N N . ALA A 1 288 ? -4.131 81.311 -28.443 1.00 44.88 287 ALA A N 1
ATOM 1988 C CA . ALA A 1 288 ? -3.614 80.115 -29.112 1.00 45.37 287 ALA A CA 1
ATOM 1989 C C . ALA A 1 288 ? -3.991 78.793 -28.428 1.00 45.74 287 ALA A C 1
ATOM 1990 O O . ALA A 1 288 ? -3.595 77.723 -28.890 1.00 45.74 287 ALA A O 1
ATOM 1992 N N . MET A 1 289 ? -4.759 78.858 -27.340 1.00 46.32 288 MET A N 1
ATOM 1993 C CA . MET A 1 289 ? -5.229 77.635 -26.676 1.00 46.89 288 MET A CA 1
ATOM 1994 C C . MET A 1 289 ? -6.646 77.269 -27.126 1.00 47.16 288 MET A C 1
ATOM 1995 O O . MET A 1 289 ? -7.616 77.483 -26.397 1.00 47.38 288 MET A O 1
ATOM 2000 N N . GLY A 1 290 ? -6.751 76.732 -28.345 1.00 47.54 289 GLY A N 1
ATOM 2001 C CA . GLY A 1 290 ? -8.030 76.277 -28.915 1.00 47.76 289 GLY A CA 1
ATOM 2002 C C . GLY A 1 290 ? -9.126 77.333 -28.954 1.00 47.89 289 GLY A C 1
ATOM 2003 O O . GLY A 1 290 ? -10.087 77.285 -28.178 1.00 47.82 289 GLY A O 1
#

Solvent-accessible surface area: 12272 Å² total; per-residue (Å²): 102,18,98,22,0,43,0,58,9,21,81,17,18,4,0,0,0,32,13,63,99,1,137,36,98,15,49,65,52,33,0,46,16,1,6,54,144,223,158,23,64,1,4,59,0,0,0,3,0,0,30,0,15,20,1,67,89,79,62,51,7,101,87,59,23,100,58,7,174,73,103,19,43,6,7,6,21,33,34,35,113,14,57,56,31,44,50,10,18,27,8,3,33,2,0,0,0,5,0,60,32,33,51,63,10,117,144,51,111,15,55,0,0,7,91,77,3,49,25,51,5,45,4,79,112,40,94,76,37,136,9,47,0,13,5,28,8,25,100,5,70,102,90,41,90,11,54,7,120,81,144,12,39,7,1,57,5,80,13,42,0,0,0,0,32,43,101,171,30,86,84,131,34,16,87,57,109,35,70,77,79,63,82,76,44,99,61,12,111,111,18,4,1,11,0,18,0,11,27,42,108,105,41,14,0,79,2,57,3,31,12,72,87,94,15,50,25,39,14,1,7,0,0,4,0,0,0,0,3,5,0,15,37,72,71,65,39,84,52,26,78,4,32,0,45,11,48,60,33,91,6,48,0,43,8,50,120,80,20,0,64,9,90,7,61,1,24,8,101,44,128,27,92,12,64,65,118,65,20,90,81,55,67

Radius of gyration: 18.75 Å; Cα contacts (8 Å, |Δi|>4): 725; chains: 1; bounding box: 37×47×50 Å

Foldseek 3Di:
DFKWFWKDFLWFIEIEGEDALPPDDQAQLLLLQCQPVPRHPRGQKYWYWYAQLSCCVVPNDPDFDPAGDSGATETFIAGSRRHGDDDQPPDVQQNLLCCCLVVVDPDQWGWYAYPLGIWIKGWDDHDNFKTKMKTFQWDKDWDDWWDDPAIFTWICRSHTETAHEDQPDDPVNLPDPQFPPDIDCVVPVPDYKYKYWYADDPQEIEIFIQDPPVTRDADGNSRQQVNVCGNCVVVVHNWDKHWYAYVRGIWMKTDDPTTIMIITMMGTDDIDDDDPVSSVPRD

B-factor: mean 38.1, std 7.29, range [27.12, 83.85]

Sequence (283 aa):
HMIFAKGHGTQNDFVLLP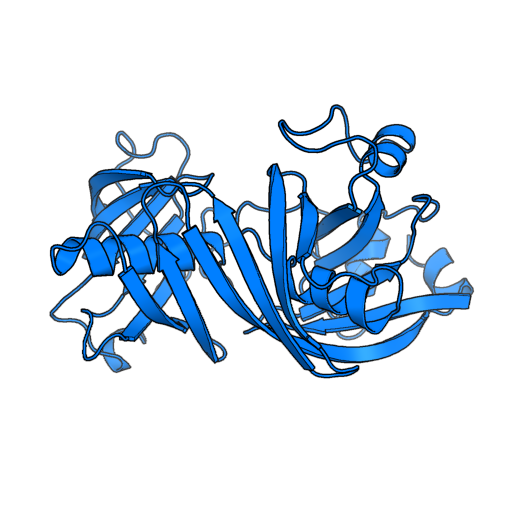DVDAELVLTAARVAALCDRRKGLGADGVLRVTTAGAAQAVGVLDSLPEGVRVTDWYMDYRNADGSAAQMCGNGVRVFAHYLRASGLEVRDEFVVGSLAGPRPVTCHHVEAAYADVSVDMGKANRLGAGEAVFHGLAVDVGNPHLACVDSQLTVDGLAALDVGVSFDGAQFPDGVNVEVLTAPVDGAVWMRVHERGVGETRSCGTGTVAAAVAALAAVGSPTGTLTVHVPGGEVVVTVTDATSFLRGPSVLVARGDLADDWWNAMG